Protein AF-A0A5N7CEJ6-F1 (afdb_monomer)

Foldseek 3Di:
DDPVVVCVVCVVQLAHDDDADDLFKDALPDPVVVVDDQQQFDDDPSHFDADPRITGGDPVDVVSVVVVCVVVVVPDDADEDAACPPLAVVCVVPHQAYEHGPDAQLVVVLVSLVCCVVRDQLRRYEQEAEADQPDDLVRNLSSLVSSSHHYDYDDCLVPHDPVSNVSVVVSVVVVLVVCVVPDPPSSRDPPD

Radius of gyration: 19.7 Å; Cα contacts (8 Å, |Δi|>4): 236; chains: 1; bounding box: 44×38×53 Å

Sequence (192 aa):
MGFKRLLSHLIETGLSPGLWIEPEVNGVRSIVANQLPNEAFFRRNGQRIIEKGRYQLDYLHPAVQEHMHVVIHRLKQKNCSSSAQRMDHAMLAVHTLQSTSDQQDPDSYGAIAAALPTTMTPEQGAIWAYPQPEWHDETNAMTVVNSLGRIHLSGRLDILKPHQFGLIKQGMDIYRILAPRTSSLARCLDWG

pLDDT: mean 84.63, std 16.65, range [28.33, 96.94]

Organism: Petromyces alliaceus (NCBI:txid209559)

Structure (mmCIF, N/CA/C/O backbone):
data_AF-A0A5N7CEJ6-F1
#
_entry.id   AF-A0A5N7CEJ6-F1
#
loop_
_atom_site.group_PDB
_atom_site.id
_atom_site.type_symbol
_atom_site.label_atom_id
_atom_site.label_alt_id
_atom_site.label_comp_id
_atom_site.label_asym_id
_atom_site.label_entity_id
_atom_site.label_seq_id
_atom_site.pdbx_PDB_ins_code
_atom_site.Cartn_x
_atom_site.Cartn_y
_atom_site.Cartn_z
_atom_site.occupancy
_atom_site.B_iso_or_equiv
_atom_site.auth_seq_id
_atom_site.auth_comp_id
_atom_site.auth_asym_id
_atom_site.auth_atom_id
_atom_site.pdbx_PDB_model_num
ATOM 1 N N . MET A 1 1 ? -12.681 19.903 -11.665 1.00 55.19 1 MET A N 1
ATOM 2 C CA . MET A 1 1 ? -12.018 19.472 -10.409 1.00 55.19 1 MET A CA 1
ATOM 3 C C . MET A 1 1 ? -10.639 18.939 -10.761 1.00 55.19 1 MET A C 1
ATOM 5 O O . MET A 1 1 ? -10.512 18.349 -11.821 1.00 55.19 1 MET A O 1
ATOM 9 N N . GLY A 1 2 ? -9.614 19.178 -9.942 1.00 85.00 2 GLY A N 1
ATOM 10 C CA . GLY A 1 2 ? -8.246 18.738 -10.234 1.00 85.00 2 GLY A CA 1
ATOM 11 C C . GLY A 1 2 ? -7.529 18.257 -8.978 1.00 85.00 2 GLY A C 1
ATOM 12 O O . GLY A 1 2 ? -7.938 18.596 -7.867 1.00 85.00 2 GLY A O 1
ATOM 13 N N . PHE A 1 3 ? -6.453 17.494 -9.167 1.00 86.25 3 PHE A N 1
ATOM 14 C CA . PHE A 1 3 ? -5.719 16.807 -8.100 1.00 86.25 3 PHE A CA 1
ATOM 15 C C . PHE A 1 3 ? -5.291 17.745 -6.959 1.00 86.25 3 PHE A C 1
ATOM 17 O O . PHE A 1 3 ? -5.537 17.453 -5.796 1.00 86.25 3 PHE A O 1
ATOM 24 N N . LYS A 1 4 ? -4.781 18.943 -7.283 1.00 86.19 4 LYS A N 1
ATOM 25 C CA . LYS A 1 4 ? -4.375 19.952 -6.287 1.00 86.19 4 LYS A CA 1
ATOM 26 C C . LYS A 1 4 ? -5.505 20.343 -5.326 1.00 86.19 4 LYS A C 1
ATOM 28 O O . LYS A 1 4 ? -5.269 20.437 -4.131 1.00 86.19 4 LYS A O 1
ATOM 33 N N . ARG A 1 5 ? -6.729 20.544 -5.833 1.00 91.94 5 ARG A N 1
ATOM 34 C CA . ARG A 1 5 ? -7.879 20.943 -5.002 1.00 91.94 5 ARG A CA 1
ATOM 35 C C . ARG A 1 5 ? -8.300 19.825 -4.048 1.00 91.94 5 ARG A C 1
ATOM 37 O O . ARG A 1 5 ? -8.643 20.116 -2.911 1.00 91.94 5 ARG A O 1
ATOM 44 N N . LEU A 1 6 ? -8.256 18.571 -4.504 1.00 90.62 6 LEU A N 1
ATOM 45 C CA . LEU A 1 6 ? -8.540 17.409 -3.658 1.00 90.62 6 LEU A CA 1
ATOM 46 C C . LEU A 1 6 ? -7.519 17.298 -2.519 1.00 90.62 6 LEU A C 1
ATOM 48 O O . LEU A 1 6 ? -7.907 17.154 -1.367 1.00 90.62 6 LEU A O 1
ATOM 52 N N . LEU A 1 7 ? -6.226 17.423 -2.833 1.00 89.62 7 LEU A N 1
ATOM 53 C CA . LEU A 1 7 ? -5.167 17.372 -1.823 1.00 89.62 7 LEU A CA 1
ATOM 54 C C . LEU A 1 7 ? -5.293 18.506 -0.798 1.00 89.62 7 LEU A C 1
ATOM 56 O O . LEU A 1 7 ? -5.165 18.250 0.394 1.00 89.62 7 LEU A O 1
ATOM 60 N N . SER A 1 8 ? -5.578 19.734 -1.246 1.00 90.38 8 SER A N 1
ATOM 61 C CA . SER A 1 8 ? -5.821 20.868 -0.345 1.00 90.38 8 SER A CA 1
ATOM 62 C C . SER A 1 8 ? -6.987 20.601 0.600 1.00 90.38 8 SER A C 1
ATOM 64 O O . SER A 1 8 ? -6.835 20.787 1.800 1.00 90.38 8 SER A O 1
ATOM 66 N N . HIS A 1 9 ? -8.103 20.083 0.082 1.00 93.12 9 HIS A N 1
ATOM 67 C CA . HIS A 1 9 ? -9.266 19.765 0.904 1.00 93.12 9 HIS A CA 1
ATOM 68 C C . HIS A 1 9 ? -8.953 18.721 1.987 1.00 93.12 9 HIS A C 1
ATOM 70 O O . HIS A 1 9 ? -9.314 18.916 3.142 1.00 93.12 9 HIS A O 1
ATOM 76 N N . LEU A 1 10 ? -8.227 17.649 1.644 1.00 89.00 10 LEU A N 1
ATOM 77 C CA . LEU A 1 10 ? -7.817 16.631 2.620 1.00 89.00 10 LEU A CA 1
ATOM 78 C C . LEU A 1 10 ? -6.952 17.235 3.737 1.00 89.00 10 LEU A C 1
ATOM 80 O O . LEU A 1 10 ? -7.198 16.981 4.915 1.00 89.00 10 LEU A O 1
ATOM 84 N N . ILE A 1 11 ? -5.990 18.088 3.375 1.00 89.31 11 ILE A N 1
ATOM 85 C CA . ILE A 1 11 ? -5.119 18.765 4.345 1.00 89.31 11 ILE A CA 1
ATOM 86 C C . ILE A 1 11 ? -5.922 19.710 5.249 1.00 89.31 11 ILE A C 1
ATOM 88 O O . ILE A 1 11 ? -5.708 19.718 6.458 1.00 89.31 11 ILE A O 1
ATOM 92 N N . GLU A 1 12 ? -6.863 20.474 4.689 1.00 94.81 12 GLU A N 1
ATOM 93 C CA . GLU A 1 12 ? -7.748 21.379 5.441 1.00 94.81 12 GLU A CA 1
ATOM 94 C C . GLU A 1 12 ? -8.625 20.628 6.456 1.00 94.81 12 GLU A C 1
ATOM 96 O O . GLU A 1 12 ? -8.924 21.166 7.518 1.00 94.81 12 GLU A O 1
ATOM 101 N N . THR A 1 13 ? -8.981 19.371 6.170 1.00 93.25 13 THR A N 1
ATOM 102 C CA . THR A 1 13 ? -9.695 18.481 7.107 1.00 93.25 13 THR A CA 1
ATOM 103 C C . THR A 1 13 ? -8.790 17.790 8.136 1.00 93.25 13 THR A C 1
ATOM 105 O O . THR A 1 13 ? -9.264 16.962 8.906 1.00 93.25 13 THR A O 1
ATOM 108 N N . GLY A 1 14 ? -7.488 18.098 8.161 1.00 89.12 14 GLY A N 1
ATOM 109 C CA . GLY A 1 14 ? -6.524 17.501 9.092 1.00 89.12 14 GLY A CA 1
ATOM 110 C C . GLY A 1 14 ? -5.950 16.148 8.651 1.00 89.12 14 GLY A C 1
ATOM 111 O O . GLY A 1 14 ? -5.199 15.528 9.404 1.00 89.12 14 GLY A O 1
ATOM 112 N N . LEU A 1 15 ? -6.248 15.687 7.430 1.00 87.38 15 LEU A N 1
ATOM 113 C CA . LEU A 1 15 ? -5.728 14.431 6.890 1.00 87.38 15 LEU A CA 1
ATOM 114 C C . LEU A 1 15 ? -4.400 14.647 6.154 1.00 87.38 15 LEU A C 1
ATOM 116 O O . LEU A 1 15 ? -4.206 15.622 5.430 1.00 87.38 15 LEU A O 1
ATOM 120 N N . SER A 1 16 ? -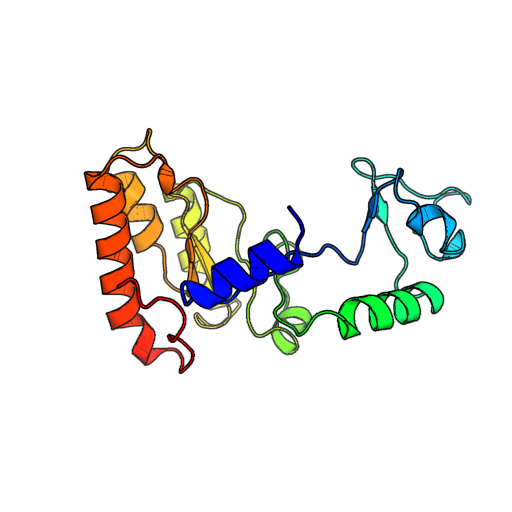3.488 13.681 6.281 1.00 86.06 16 SER A N 1
ATOM 121 C CA . SER A 1 16 ? -2.278 13.631 5.455 1.00 86.06 16 SER A CA 1
ATOM 122 C C . SER A 1 16 ? -2.554 12.820 4.186 1.00 86.06 16 SER A C 1
ATOM 124 O O . SER A 1 16 ? -2.758 11.609 4.291 1.00 86.06 16 SER A O 1
ATOM 126 N N . PRO A 1 17 ? -2.558 13.427 2.987 1.00 86.06 17 PRO A N 1
ATOM 127 C CA . PRO A 1 17 ? -2.800 12.681 1.762 1.00 86.06 17 PRO A CA 1
ATOM 128 C C . PRO A 1 17 ? -1.626 11.751 1.428 1.00 86.06 17 PRO A C 1
ATOM 130 O O . PRO A 1 17 ? -0.459 12.122 1.568 1.00 86.06 17 PRO A O 1
ATOM 133 N N . GLY A 1 18 ? -1.950 10.558 0.934 1.00 83.50 18 GLY A N 1
ATOM 134 C CA . GLY A 1 18 ? -1.006 9.609 0.348 1.00 83.50 18 GLY A CA 1
ATOM 135 C C . GLY A 1 18 ? -1.275 9.408 -1.143 1.00 83.50 18 GLY A C 1
ATOM 136 O O . GLY A 1 18 ? -2.364 9.709 -1.633 1.00 83.50 18 GLY A O 1
ATOM 137 N N . LEU A 1 19 ? -0.282 8.890 -1.865 1.00 83.62 19 LEU A N 1
ATOM 138 C CA . LEU A 1 19 ? -0.424 8.481 -3.260 1.00 83.62 19 LEU A CA 1
ATOM 139 C C . LEU A 1 19 ? 0.083 7.051 -3.417 1.00 83.62 19 LEU A C 1
ATOM 141 O O . LEU A 1 19 ? 1.155 6.714 -2.922 1.00 83.62 19 LEU A O 1
ATOM 145 N N . TRP A 1 20 ? -0.679 6.240 -4.140 1.00 84.56 20 TRP A N 1
ATOM 146 C CA . TRP A 1 20 ? -0.235 4.928 -4.579 1.00 84.56 20 TRP A CA 1
ATOM 147 C C . TRP A 1 20 ? 0.375 5.023 -5.978 1.00 84.56 20 TRP A C 1
ATOM 149 O O . TRP A 1 20 ? -0.185 5.676 -6.862 1.00 84.56 20 TRP A O 1
ATOM 159 N N . ILE A 1 21 ? 1.529 4.385 -6.162 1.00 86.06 21 ILE A N 1
ATOM 160 C CA . ILE A 1 21 ? 2.256 4.330 -7.430 1.00 86.06 21 ILE A CA 1
ATOM 161 C C . ILE A 1 21 ? 2.727 2.900 -7.695 1.00 86.06 21 ILE A C 1
ATOM 163 O O . ILE A 1 21 ? 3.122 2.191 -6.773 1.00 86.06 21 ILE A O 1
ATOM 167 N N . GLU A 1 22 ? 2.751 2.505 -8.964 1.00 89.38 22 GLU A N 1
ATOM 168 C CA . GLU A 1 22 ? 3.411 1.280 -9.424 1.00 89.38 22 GLU A CA 1
ATOM 169 C C . GLU A 1 22 ? 4.514 1.679 -10.410 1.00 89.38 22 GLU A C 1
ATOM 171 O O . GLU A 1 22 ? 4.280 1.732 -11.618 1.00 89.38 22 GLU A O 1
ATOM 176 N N . PRO A 1 23 ? 5.710 2.038 -9.922 1.00 89.62 23 PRO A N 1
ATOM 177 C CA . PRO A 1 23 ? 6.733 2.625 -10.778 1.00 89.62 23 PRO A CA 1
ATOM 178 C C . PRO A 1 23 ? 7.333 1.602 -11.756 1.00 89.62 23 PRO A C 1
ATOM 180 O O . PRO A 1 23 ? 7.949 1.985 -12.735 1.00 89.62 23 PRO A O 1
ATOM 183 N N . GLU A 1 24 ? 7.108 0.303 -11.562 1.00 92.25 24 GLU A N 1
ATOM 184 C CA . GLU A 1 24 ? 7.666 -0.749 -12.422 1.00 92.25 24 GLU A CA 1
ATOM 185 C C . GLU A 1 24 ? 6.882 -1.053 -13.685 1.00 92.25 24 GLU A C 1
ATOM 187 O O . GLU A 1 24 ? 7.390 -1.718 -14.586 1.00 92.25 24 GLU A O 1
ATOM 192 N N . VAL A 1 25 ? 5.662 -0.540 -13.781 1.00 94.25 25 VAL A N 1
ATOM 193 C CA . VAL A 1 25 ? 4.760 -0.870 -14.875 1.00 94.25 25 VAL A CA 1
ATOM 194 C C . VAL A 1 25 ? 4.369 0.362 -15.663 1.00 94.25 25 VAL A C 1
ATOM 196 O O . VAL A 1 25 ? 4.254 1.475 -15.155 1.00 94.25 25 VAL A O 1
ATOM 199 N N . ASN A 1 26 ? 4.094 0.143 -16.942 1.00 94.44 26 ASN A N 1
ATOM 200 C CA . ASN A 1 26 ? 3.581 1.163 -17.834 1.00 94.44 26 ASN A CA 1
ATOM 201 C C . ASN A 1 26 ? 2.376 0.616 -18.603 1.00 94.44 26 ASN A C 1
ATOM 203 O O . ASN A 1 26 ? 2.477 -0.396 -19.291 1.00 94.44 26 ASN A O 1
ATOM 207 N N . GLY A 1 27 ? 1.216 1.264 -18.495 1.00 95.00 27 GLY A N 1
ATOM 208 C CA . GLY A 1 27 ? 0.027 0.842 -19.236 1.00 95.00 27 GLY A CA 1
ATOM 209 C C . GLY A 1 27 ? 0.235 0.939 -20.750 1.00 95.00 27 GLY A C 1
ATOM 210 O O . GLY A 1 27 ? 0.721 1.952 -21.243 1.00 95.00 27 GLY A O 1
ATOM 211 N N . VAL A 1 28 ? -0.214 -0.061 -21.516 1.00 94.44 28 VAL A N 1
ATOM 212 C CA . VAL A 1 28 ? 0.032 -0.123 -22.977 1.00 94.44 28 VAL A CA 1
ATOM 213 C C . VAL A 1 28 ? -0.537 1.061 -23.775 1.00 94.44 28 VAL A C 1
ATOM 215 O O . VAL A 1 28 ? -0.118 1.300 -24.902 1.00 94.44 28 VAL A O 1
ATOM 218 N N . ARG A 1 29 ? -1.483 1.813 -23.193 1.00 94.56 29 ARG A N 1
ATOM 219 C CA . ARG A 1 29 ? -2.096 3.024 -23.775 1.00 94.56 29 ARG A CA 1
ATOM 220 C C . ARG A 1 29 ? -1.462 4.335 -23.294 1.00 94.56 29 ARG A C 1
ATOM 222 O O . ARG A 1 29 ? -1.921 5.407 -23.677 1.00 94.56 29 ARG A O 1
ATOM 229 N N . SER A 1 30 ? -0.473 4.276 -22.407 1.00 92.81 30 SER A N 1
ATOM 230 C CA . SER A 1 30 ? 0.184 5.467 -21.876 1.00 92.81 30 SER A CA 1
ATOM 231 C C . SER A 1 30 ? 1.063 6.110 -22.940 1.00 92.81 30 SER A C 1
ATOM 233 O O . SER A 1 30 ? 1.840 5.429 -23.606 1.00 92.81 30 SER A O 1
ATOM 235 N N . ILE A 1 31 ? 1.031 7.439 -23.033 1.00 90.12 31 ILE A N 1
ATOM 236 C CA . ILE A 1 31 ? 1.969 8.187 -23.882 1.00 90.12 31 ILE A CA 1
ATOM 237 C C . ILE A 1 31 ? 3.429 7.934 -23.481 1.00 90.12 31 ILE A C 1
ATOM 239 O O . ILE A 1 31 ? 4.313 7.968 -24.332 1.00 90.12 31 ILE A O 1
ATOM 243 N N . VAL A 1 32 ? 3.679 7.617 -22.204 1.00 85.94 32 VAL A N 1
ATOM 244 C CA . VAL A 1 32 ? 5.020 7.329 -21.678 1.00 85.94 32 VAL A CA 1
ATOM 245 C C . VAL A 1 32 ? 5.593 6.055 -22.304 1.00 85.94 32 VAL A C 1
ATOM 247 O O . VAL A 1 32 ? 6.805 5.947 -22.466 1.00 85.94 32 VAL A O 1
ATOM 250 N N . ALA A 1 33 ? 4.743 5.114 -22.739 1.00 89.44 33 ALA A N 1
ATOM 251 C CA . ALA A 1 33 ? 5.194 3.907 -23.434 1.00 89.44 33 ALA A CA 1
ATOM 252 C C . ALA A 1 33 ? 5.945 4.219 -24.745 1.00 89.44 33 ALA A C 1
ATOM 254 O O . ALA A 1 33 ? 6.756 3.404 -25.189 1.00 89.44 33 ALA A O 1
ATOM 255 N N . ASN A 1 34 ? 5.709 5.398 -25.332 1.00 90.31 34 ASN A N 1
ATOM 256 C CA . ASN A 1 34 ? 6.384 5.886 -26.538 1.00 90.31 34 ASN A CA 1
ATOM 257 C C . ASN A 1 34 ? 7.528 6.872 -26.234 1.00 90.31 34 ASN A C 1
ATOM 259 O O . ASN A 1 34 ? 8.217 7.296 -27.155 1.00 90.31 34 ASN A O 1
ATOM 263 N N . GLN A 1 35 ? 7.716 7.263 -24.969 1.00 92.19 35 GLN A N 1
ATOM 264 C CA . GLN A 1 35 ? 8.766 8.199 -24.540 1.00 92.19 35 GLN A CA 1
ATOM 265 C C . GLN A 1 35 ? 10.047 7.488 -24.101 1.00 92.19 35 GLN A C 1
ATOM 267 O O . GLN A 1 35 ? 11.114 8.093 -24.107 1.00 92.19 35 GLN A O 1
ATOM 272 N N . LEU A 1 36 ? 9.943 6.217 -23.710 1.00 92.62 36 LEU A N 1
ATOM 273 C CA . LEU A 1 36 ? 11.082 5.384 -23.346 1.00 92.62 36 LEU A CA 1
ATOM 274 C C . LEU A 1 36 ? 11.482 4.481 -24.521 1.00 92.62 36 LEU A C 1
ATOM 276 O O . LEU A 1 36 ? 10.605 4.000 -25.254 1.00 92.62 36 LEU A O 1
ATOM 280 N N . PRO A 1 37 ? 12.789 4.224 -24.703 1.00 94.25 37 PRO A N 1
ATOM 281 C CA . PRO A 1 37 ? 13.256 3.369 -25.780 1.00 94.25 37 PRO A CA 1
ATOM 282 C C . PRO A 1 37 ? 12.789 1.920 -25.575 1.00 94.25 37 PRO A C 1
ATOM 284 O O . PRO A 1 37 ? 12.376 1.522 -24.487 1.00 94.25 37 PRO A O 1
ATOM 287 N N . ASN A 1 38 ? 12.811 1.103 -26.628 1.00 94.50 38 ASN A N 1
ATOM 288 C CA . ASN A 1 38 ? 12.245 -0.250 -26.577 1.00 94.50 38 ASN A CA 1
ATOM 289 C C . ASN A 1 38 ? 12.964 -1.168 -25.571 1.00 94.50 38 ASN A C 1
ATOM 291 O O . ASN A 1 38 ? 12.339 -2.011 -24.938 1.00 94.50 38 ASN A O 1
ATOM 295 N N . GLU A 1 39 ? 14.265 -0.977 -25.403 1.00 95.50 39 GLU A N 1
ATOM 296 C CA . GLU A 1 39 ? 15.132 -1.661 -24.447 1.00 95.50 39 GLU A CA 1
ATOM 297 C C . GLU A 1 39 ? 14.900 -1.284 -22.984 1.00 95.50 39 GLU A C 1
ATOM 299 O O . GLU A 1 39 ? 15.350 -2.014 -22.111 1.00 95.50 39 GLU A O 1
ATOM 304 N N . ALA A 1 40 ? 14.144 -0.219 -22.707 1.00 96.00 40 ALA A N 1
ATOM 305 C CA . ALA A 1 40 ? 13.732 0.140 -21.351 1.00 96.00 40 ALA A CA 1
ATOM 306 C C . ALA A 1 40 ? 12.607 -0.760 -20.799 1.00 96.00 40 ALA A C 1
ATOM 308 O O . ALA A 1 40 ? 12.119 -0.531 -19.695 1.00 96.00 40 ALA A O 1
ATOM 309 N N . PHE A 1 41 ? 12.162 -1.758 -21.565 1.00 96.94 41 PHE A N 1
ATOM 310 C CA . PHE A 1 41 ? 11.096 -2.682 -21.195 1.00 96.94 41 PHE A CA 1
ATOM 311 C C . PHE A 1 41 ? 11.600 -4.122 -21.224 1.00 96.94 41 PHE A C 1
ATOM 313 O O . PHE A 1 41 ? 12.467 -4.475 -22.028 1.00 96.94 41 PHE A O 1
ATOM 320 N N . PHE A 1 42 ? 10.985 -4.990 -20.422 1.00 96.94 42 PHE A N 1
ATOM 321 C CA . PHE A 1 42 ? 11.185 -6.426 -20.564 1.00 96.94 42 PHE A CA 1
ATOM 322 C C . PHE A 1 42 ? 10.715 -6.900 -21.935 1.00 96.94 42 PHE A C 1
ATOM 324 O O . PHE A 1 42 ? 9.619 -6.574 -22.407 1.00 96.94 42 PHE A O 1
ATOM 331 N N . ARG A 1 43 ? 11.570 -7.697 -22.576 1.00 96.12 43 ARG A N 1
ATOM 332 C CA . ARG A 1 43 ? 11.369 -8.181 -23.938 1.00 96.12 43 ARG A CA 1
ATOM 333 C C . ARG A 1 43 ? 11.582 -9.682 -24.029 1.00 96.12 43 ARG A C 1
ATOM 335 O O . ARG A 1 43 ? 12.442 -10.245 -23.359 1.00 96.12 43 ARG A O 1
ATOM 342 N N . ARG A 1 44 ? 10.848 -10.311 -24.943 1.00 96.19 44 ARG A N 1
ATOM 343 C CA . ARG A 1 44 ? 11.066 -11.686 -25.397 1.00 96.19 44 ARG A CA 1
ATOM 344 C C . ARG A 1 44 ? 11.076 -11.683 -26.920 1.00 96.19 44 ARG A C 1
ATOM 346 O O . ARG A 1 44 ? 10.159 -11.153 -27.537 1.00 96.19 44 ARG A O 1
ATOM 353 N N . ASN A 1 45 ? 12.129 -12.233 -27.527 1.00 94.69 45 ASN A N 1
ATOM 354 C CA . ASN A 1 45 ? 12.323 -12.242 -28.986 1.00 94.69 45 ASN A CA 1
ATOM 355 C C . ASN A 1 45 ? 12.219 -10.837 -29.624 1.00 94.69 45 ASN A C 1
ATOM 357 O O . ASN A 1 45 ? 11.596 -10.657 -30.666 1.00 94.69 45 ASN A O 1
ATOM 361 N N . GLY A 1 46 ? 12.778 -9.820 -28.958 1.00 93.00 46 GLY A N 1
ATOM 362 C CA . GLY A 1 46 ? 12.761 -8.427 -29.425 1.00 93.00 46 GLY A CA 1
ATOM 363 C C . GLY A 1 46 ? 11.434 -7.679 -29.236 1.00 93.00 46 GLY A C 1
ATOM 364 O O . GLY A 1 46 ? 11.398 -6.463 -29.423 1.00 93.00 46 GLY A O 1
ATOM 365 N N . GLN A 1 47 ? 10.366 -8.358 -28.811 1.00 95.06 47 GLN A N 1
ATOM 366 C CA . GLN A 1 47 ? 9.057 -7.756 -28.553 1.00 95.06 47 GLN A CA 1
ATOM 367 C C . GLN A 1 47 ? 8.848 -7.504 -27.060 1.00 95.06 47 GLN A C 1
ATOM 369 O O . GLN A 1 47 ? 9.254 -8.318 -26.230 1.00 95.06 47 GLN A O 1
ATOM 374 N N . ARG A 1 48 ? 8.206 -6.383 -26.713 1.00 96.06 48 ARG A N 1
ATOM 375 C CA . ARG A 1 48 ? 7.860 -6.054 -25.321 1.00 96.06 48 ARG A CA 1
ATOM 376 C C . ARG A 1 48 ? 6.856 -7.063 -24.770 1.00 96.06 48 ARG A C 1
ATOM 378 O O . ARG A 1 48 ? 5.907 -7.433 -25.459 1.00 96.06 48 ARG A O 1
ATOM 385 N N . ILE A 1 49 ? 7.045 -7.474 -23.522 1.00 96.62 49 ILE A N 1
ATOM 386 C CA . ILE A 1 49 ? 6.121 -8.375 -22.827 1.00 96.62 49 ILE A CA 1
ATOM 387 C C . ILE A 1 49 ? 4.947 -7.561 -22.277 1.00 96.62 49 ILE A C 1
ATOM 389 O O . ILE A 1 49 ? 5.153 -6.518 -21.657 1.00 96.62 49 ILE A O 1
ATOM 393 N N . ILE A 1 50 ?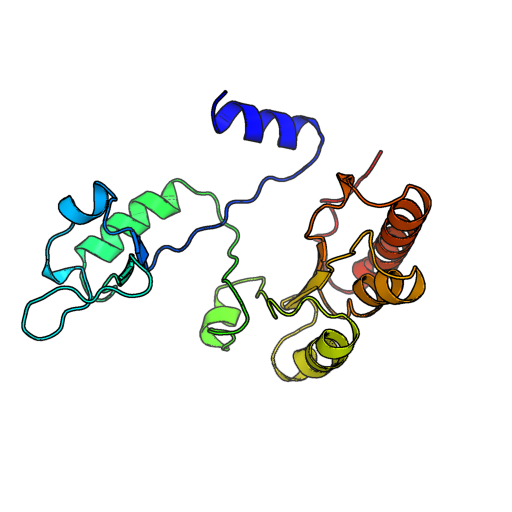 3.722 -8.046 -22.495 1.00 96.19 50 ILE A N 1
ATOM 394 C CA . ILE A 1 50 ? 2.496 -7.456 -21.946 1.00 96.19 50 ILE A CA 1
ATOM 395 C C . ILE A 1 50 ? 1.909 -8.415 -20.919 1.00 96.19 50 ILE A C 1
ATOM 397 O O . ILE A 1 50 ? 1.581 -9.555 -21.241 1.00 96.19 50 ILE A O 1
ATOM 401 N N . GLU A 1 51 ? 1.703 -7.921 -19.705 1.00 93.56 51 GLU A N 1
ATOM 402 C CA . GLU A 1 51 ? 1.025 -8.637 -18.634 1.00 93.56 51 GLU A CA 1
ATOM 403 C C . GLU A 1 51 ? -0.123 -7.777 -18.103 1.00 93.56 51 GLU A C 1
ATOM 405 O O . GLU A 1 51 ? 0.073 -6.627 -17.710 1.00 93.56 51 GLU A O 1
ATOM 410 N N . LYS A 1 52 ? -1.352 -8.312 -18.121 1.00 92.38 52 LYS A N 1
ATOM 411 C CA . LYS A 1 52 ? -2.561 -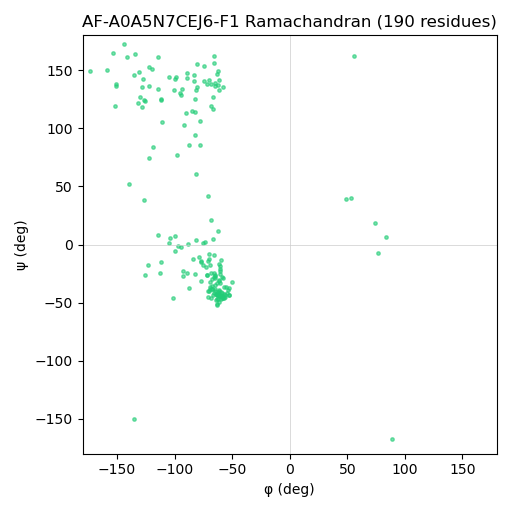7.600 -17.657 1.00 92.38 52 LYS A CA 1
ATOM 412 C C . LYS A 1 52 ? -2.684 -6.175 -18.239 1.00 92.38 52 LYS A C 1
ATOM 414 O O . LYS A 1 52 ? -3.058 -5.236 -17.543 1.00 92.38 52 LYS A O 1
ATOM 419 N N . GLY A 1 53 ? -2.336 -6.005 -19.518 1.00 94.94 53 GLY A N 1
ATOM 420 C CA . GLY A 1 53 ? -2.404 -4.713 -20.214 1.00 94.94 53 GLY A CA 1
ATOM 421 C C . GLY A 1 53 ? -1.318 -3.701 -19.821 1.00 94.94 53 GLY A C 1
ATOM 422 O O . GLY A 1 53 ? -1.482 -2.503 -20.074 1.00 94.94 53 GLY A O 1
ATOM 423 N N . ARG A 1 54 ? -0.217 -4.155 -19.214 1.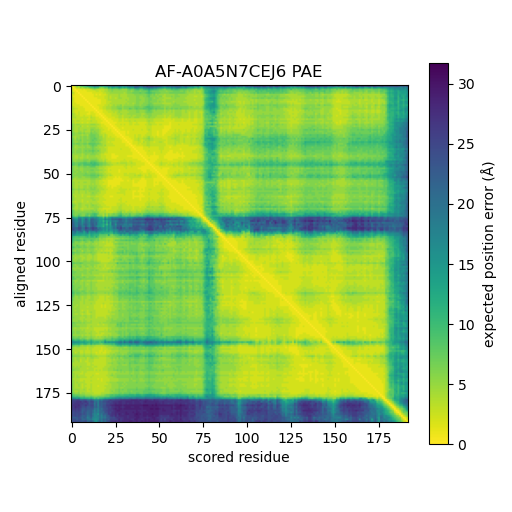00 96.69 54 ARG A N 1
ATOM 424 C CA . ARG A 1 54 ? 0.925 -3.330 -18.803 1.00 96.69 54 ARG A CA 1
ATOM 425 C C . ARG A 1 54 ? 2.236 -3.909 -19.343 1.00 96.69 54 ARG A C 1
ATOM 427 O O . ARG A 1 54 ? 2.402 -5.125 -19.396 1.00 96.69 54 ARG A O 1
ATOM 434 N N . TYR A 1 55 ? 3.150 -3.035 -19.748 1.00 96.69 55 TYR A N 1
ATOM 435 C CA . TYR A 1 55 ? 4.557 -3.358 -19.965 1.00 96.69 55 TYR A CA 1
ATOM 436 C C . TYR A 1 55 ? 5.307 -3.308 -18.631 1.00 96.69 55 TYR A C 1
ATOM 438 O O . TYR A 1 55 ? 5.001 -2.454 -17.798 1.00 96.69 55 TYR A O 1
ATOM 446 N N . GLN A 1 56 ? 6.304 -4.175 -18.465 1.00 96.06 56 GLN A N 1
ATOM 447 C CA . GLN A 1 56 ? 7.231 -4.159 -17.328 1.00 96.06 56 GLN A CA 1
ATOM 448 C C . GLN A 1 56 ? 8.495 -3.382 -17.715 1.00 96.06 56 GLN A C 1
ATOM 450 O O . GLN A 1 56 ? 9.052 -3.620 -18.792 1.00 96.06 56 GLN A O 1
ATOM 455 N N . LEU A 1 57 ? 8.922 -2.442 -16.875 1.00 95.94 57 LEU A N 1
ATOM 456 C CA . LEU A 1 57 ? 10.121 -1.635 -17.092 1.00 95.94 57 LEU A CA 1
ATOM 457 C C . LEU A 1 57 ? 11.378 -2.378 -16.638 1.00 95.94 57 LEU A C 1
ATOM 459 O O . LEU A 1 57 ? 11.392 -3.023 -15.592 1.00 95.94 57 LEU A O 1
ATOM 463 N N . ASP A 1 58 ? 12.450 -2.240 -17.412 1.00 95.88 58 ASP A N 1
ATOM 464 C CA . ASP A 1 58 ? 13.761 -2.776 -17.061 1.00 95.88 58 ASP A CA 1
ATOM 465 C C . ASP A 1 58 ? 14.581 -1.728 -16.295 1.00 95.88 58 ASP A C 1
ATOM 467 O O . ASP A 1 58 ? 15.137 -0.795 -16.878 1.00 95.88 58 ASP A O 1
ATOM 471 N N . TYR A 1 59 ? 14.669 -1.883 -14.971 1.00 94.56 59 TYR A N 1
ATOM 472 C CA . TYR A 1 59 ? 15.425 -0.976 -14.098 1.00 94.56 59 TYR A CA 1
ATOM 473 C C . TYR A 1 59 ? 16.943 -1.074 -14.254 1.00 94.56 59 TYR A C 1
ATOM 475 O O . TYR A 1 59 ? 17.657 -0.235 -13.701 1.00 94.56 59 TYR A O 1
ATOM 483 N N . LEU A 1 60 ? 17.457 -2.046 -15.014 1.00 95.06 60 LEU A N 1
ATOM 484 C CA . LEU A 1 60 ? 18.867 -2.060 -15.400 1.00 95.06 60 LEU A CA 1
ATOM 485 C C . LEU A 1 60 ? 19.169 -0.994 -16.461 1.00 95.06 60 LEU A C 1
ATOM 487 O O . LEU A 1 60 ? 20.322 -0.597 -16.621 1.00 95.06 60 LEU A O 1
ATOM 491 N N . HIS A 1 61 ? 18.150 -0.504 -17.172 1.00 96.25 61 HIS A N 1
ATOM 492 C CA . HIS A 1 61 ? 18.324 0.494 -18.213 1.00 96.25 61 HIS A CA 1
ATOM 493 C C . HIS A 1 61 ? 18.398 1.922 -17.624 1.00 96.25 61 HIS A C 1
ATOM 495 O O . HIS A 1 61 ? 17.441 2.366 -16.978 1.00 96.25 61 HIS A O 1
ATOM 501 N N . PRO A 1 62 ? 19.457 2.711 -17.905 1.00 96.12 62 PRO A N 1
ATOM 502 C CA . PRO A 1 62 ? 19.636 4.050 -17.326 1.00 96.12 62 PRO A CA 1
ATOM 503 C C . PRO A 1 62 ? 18.461 5.008 -17.565 1.00 96.12 62 PRO A C 1
ATOM 505 O O . PRO A 1 62 ? 18.079 5.751 -16.667 1.00 96.12 62 PRO A O 1
ATOM 508 N N . ALA A 1 63 ? 17.824 4.944 -18.741 1.00 94.69 63 ALA A N 1
ATOM 509 C CA . ALA A 1 63 ? 16.661 5.786 -19.046 1.00 94.69 63 ALA A CA 1
ATOM 510 C C . ALA A 1 63 ? 15.465 5.546 -18.101 1.00 94.69 63 ALA A C 1
ATOM 512 O O . ALA A 1 63 ? 14.715 6.480 -17.825 1.00 94.69 63 ALA A O 1
ATOM 513 N N . VAL A 1 64 ? 15.281 4.321 -17.584 1.00 94.94 64 VAL A N 1
ATOM 514 C CA . VAL A 1 64 ? 14.235 4.039 -16.584 1.00 94.94 64 VAL A CA 1
ATOM 515 C C . VAL A 1 64 ? 14.611 4.670 -15.251 1.00 94.94 64 VAL A C 1
ATOM 517 O O . VAL A 1 64 ? 13.780 5.334 -14.638 1.00 94.94 64 VAL A O 1
ATOM 520 N N . GLN A 1 65 ? 15.866 4.518 -14.825 1.00 94.06 65 GLN A N 1
ATOM 521 C CA . GLN A 1 65 ? 16.355 5.098 -13.573 1.00 94.06 65 GLN A CA 1
ATOM 522 C C . GLN A 1 65 ? 16.226 6.625 -13.578 1.00 94.06 65 GLN A C 1
ATOM 524 O O . GLN A 1 65 ? 15.680 7.195 -12.637 1.00 94.06 65 GLN A O 1
ATOM 529 N N . GLU A 1 66 ? 16.650 7.287 -14.657 1.00 92.75 66 GLU A N 1
ATOM 530 C CA . GLU A 1 66 ? 16.539 8.740 -14.809 1.00 92.75 66 GLU A CA 1
ATOM 531 C C . GLU A 1 66 ? 15.076 9.201 -14.813 1.00 92.75 66 GLU A C 1
ATOM 533 O O . GLU A 1 66 ? 14.703 10.115 -14.072 1.00 92.75 66 GLU A O 1
ATOM 538 N N . HIS A 1 67 ? 14.219 8.523 -15.583 1.00 90.62 67 HIS A N 1
ATOM 539 C CA . HIS A 1 67 ? 12.789 8.818 -15.603 1.00 90.62 67 HIS A CA 1
ATOM 540 C C . HIS A 1 67 ? 12.173 8.699 -14.202 1.00 90.62 67 HIS A C 1
ATOM 542 O O . HIS A 1 67 ? 11.458 9.599 -13.753 1.00 90.62 67 HIS A O 1
ATOM 548 N N . MET A 1 68 ? 12.486 7.621 -13.479 1.00 91.31 68 MET A N 1
ATOM 549 C CA . MET A 1 68 ? 11.963 7.380 -12.135 1.00 91.31 68 MET A CA 1
ATOM 550 C C . MET A 1 68 ? 12.518 8.358 -11.109 1.00 91.31 68 MET A C 1
ATOM 552 O O . MET A 1 68 ? 11.760 8.823 -10.261 1.00 91.31 68 MET A O 1
ATOM 556 N N . HIS A 1 69 ? 13.786 8.756 -11.216 1.00 89.50 69 HIS A N 1
ATOM 557 C CA . HIS A 1 69 ? 14.340 9.824 -10.389 1.00 89.50 69 HIS A CA 1
ATOM 558 C C . HIS A 1 69 ? 13.535 11.115 -10.535 1.00 89.50 69 HIS A C 1
ATOM 560 O O . HIS A 1 69 ? 13.176 11.722 -9.528 1.00 89.50 69 HIS A O 1
ATOM 566 N N . VAL A 1 70 ? 13.178 11.506 -11.761 1.00 87.31 70 VAL A N 1
ATOM 567 C CA . VAL A 1 70 ? 12.364 12.706 -12.000 1.00 87.31 70 VAL A CA 1
ATOM 568 C C . VAL A 1 70 ? 10.945 12.553 -11.444 1.00 87.31 70 VAL A C 1
ATOM 570 O O . VAL A 1 70 ? 10.433 13.488 -10.821 1.00 87.31 70 VAL A O 1
ATOM 573 N N . VAL A 1 71 ? 10.301 11.401 -11.651 1.00 86.94 71 VAL A N 1
ATOM 574 C CA . VAL A 1 71 ? 8.940 11.136 -11.151 1.00 86.94 71 VAL A CA 1
ATOM 575 C C . VAL A 1 71 ? 8.908 11.151 -9.623 1.00 86.94 71 VAL A C 1
ATOM 577 O O . VAL A 1 71 ? 8.110 11.884 -9.037 1.00 86.94 71 VAL A O 1
ATOM 580 N N . ILE A 1 72 ? 9.799 10.401 -8.973 1.00 83.62 72 ILE A N 1
ATOM 581 C CA . ILE A 1 72 ? 9.851 10.280 -7.513 1.00 83.62 72 ILE A CA 1
ATOM 582 C C . ILE A 1 72 ? 10.309 11.581 -6.861 1.00 83.62 72 ILE A C 1
ATOM 584 O O . ILE A 1 72 ? 9.736 11.970 -5.852 1.00 83.62 72 ILE A O 1
ATOM 588 N N . HIS A 1 73 ? 11.261 12.320 -7.438 1.00 78.81 73 HIS A N 1
ATOM 589 C CA . HIS A 1 73 ? 11.679 13.616 -6.887 1.00 78.81 73 HIS A CA 1
ATOM 590 C C . HIS A 1 73 ? 10.510 14.612 -6.773 1.00 78.81 73 HIS A C 1
ATOM 592 O O . HIS A 1 73 ? 10.488 15.473 -5.893 1.00 78.81 73 HIS A O 1
ATOM 598 N N . ARG A 1 74 ? 9.496 14.492 -7.637 1.00 73.31 74 ARG A N 1
ATOM 599 C CA . ARG A 1 74 ? 8.280 15.317 -7.565 1.00 73.31 74 ARG A CA 1
ATOM 600 C C . ARG A 1 74 ? 7.308 14.869 -6.460 1.00 73.31 74 ARG A C 1
ATOM 602 O O . ARG A 1 74 ? 6.421 15.643 -6.106 1.00 73.31 74 ARG A O 1
ATOM 609 N N . LEU A 1 75 ? 7.472 13.668 -5.902 1.00 69.62 75 LEU A N 1
ATOM 610 C CA . LEU A 1 75 ? 6.626 13.057 -4.874 1.00 69.62 75 LEU A CA 1
ATOM 611 C C . LEU A 1 75 ? 7.392 12.968 -3.538 1.00 69.62 75 LEU A C 1
ATOM 613 O O . LEU A 1 75 ? 8.261 12.121 -3.354 1.00 69.62 75 LEU A O 1
ATOM 617 N N . LYS A 1 76 ? 7.076 13.822 -2.556 1.00 54.53 76 LYS A N 1
ATOM 618 C CA . LYS A 1 76 ? 7.647 13.687 -1.199 1.00 54.53 76 LYS A CA 1
ATOM 619 C C . LYS A 1 76 ? 7.115 12.392 -0.543 1.00 54.53 76 LYS A C 1
ATOM 621 O O . LYS A 1 76 ? 5.912 12.161 -0.534 1.00 54.53 76 LYS A O 1
ATOM 626 N N . GLN A 1 77 ? 8.020 11.540 -0.058 1.00 49.72 77 GLN A N 1
ATOM 627 C CA . GLN A 1 77 ? 7.851 10.083 0.111 1.00 49.72 77 GLN A CA 1
ATOM 628 C C . GLN A 1 77 ? 6.951 9.596 1.273 1.00 49.72 77 GLN A C 1
ATOM 630 O O . GLN A 1 77 ? 7.096 10.069 2.398 1.00 49.72 77 GLN A O 1
ATOM 635 N N . LYS A 1 78 ? 6.165 8.530 1.010 1.00 46.00 78 LYS A N 1
ATOM 636 C CA . LYS A 1 78 ? 5.939 7.309 1.834 1.00 46.00 78 LYS A CA 1
ATOM 637 C C . LYS A 1 78 ? 5.610 6.138 0.876 1.00 46.00 78 LYS A C 1
ATOM 639 O O . LYS A 1 78 ? 4.864 6.353 -0.073 1.00 46.00 78 LYS A O 1
ATOM 644 N N . ASN A 1 79 ? 6.184 4.946 1.083 1.00 45.44 79 ASN A N 1
ATOM 645 C CA . ASN A 1 79 ? 6.012 3.770 0.206 1.00 45.44 79 ASN A CA 1
ATOM 646 C C . ASN A 1 79 ? 4.801 2.903 0.612 1.00 45.44 79 ASN A C 1
ATOM 648 O O . ASN A 1 79 ? 4.507 2.778 1.798 1.00 45.44 79 ASN A O 1
ATOM 652 N N . CYS A 1 80 ? 4.146 2.279 -0.372 1.00 47.91 80 CYS A N 1
ATOM 653 C CA . CYS A 1 80 ? 3.138 1.230 -0.211 1.00 47.91 80 CYS A CA 1
ATOM 654 C C . CYS A 1 80 ? 3.160 0.328 -1.460 1.00 47.91 80 CYS A C 1
ATOM 656 O O . CYS A 1 80 ? 2.904 0.811 -2.560 1.00 47.91 80 CYS A O 1
ATOM 658 N N . SER A 1 81 ? 3.445 -0.970 -1.307 1.00 36.94 81 SER A N 1
ATOM 659 C CA . SER A 1 81 ? 3.390 -1.965 -2.394 1.00 36.94 81 SER A CA 1
ATOM 660 C C . SER A 1 81 ? 2.147 -2.853 -2.241 1.00 36.94 81 SER A C 1
ATOM 662 O O . SER A 1 81 ? 1.730 -3.121 -1.116 1.00 36.94 81 SER A O 1
ATOM 664 N N . SER A 1 82 ? 1.519 -3.261 -3.348 1.00 40.94 82 SER A N 1
ATOM 665 C CA . SER A 1 82 ? 0.335 -4.135 -3.356 1.00 40.94 82 SER A CA 1
ATOM 666 C C . SER A 1 82 ? 0.702 -5.543 -2.883 1.00 40.94 82 SER A C 1
ATOM 668 O O . SER A 1 82 ? 1.493 -6.207 -3.556 1.00 40.94 82 SER A O 1
ATOM 670 N N . SER A 1 83 ? 0.103 -6.015 -1.784 1.00 52.81 83 SER A N 1
ATOM 671 C CA . SER A 1 83 ? 0.366 -7.312 -1.131 1.00 52.81 83 SER A CA 1
ATOM 672 C C . SER A 1 83 ? 1.828 -7.595 -0.705 1.00 52.81 83 SER A C 1
ATOM 674 O O . SER A 1 83 ? 2.782 -6.983 -1.180 1.00 52.81 83 SER A O 1
ATOM 676 N N . ALA A 1 84 ? 2.037 -8.568 0.190 1.00 59.00 84 ALA A N 1
ATOM 677 C CA . ALA A 1 84 ? 3.357 -9.030 0.661 1.00 59.00 84 ALA A CA 1
ATOM 678 C C . ALA A 1 84 ? 4.290 -9.634 -0.411 1.00 59.00 84 ALA A C 1
ATOM 680 O O . ALA A 1 84 ? 5.303 -10.236 -0.067 1.00 59.00 84 ALA A O 1
ATOM 681 N N . GLN A 1 85 ? 3.997 -9.510 -1.705 1.00 60.84 85 GLN A N 1
ATOM 682 C CA . GLN A 1 85 ? 4.747 -10.190 -2.770 1.00 60.84 85 GLN A CA 1
ATOM 683 C C . GLN A 1 85 ? 6.230 -9.788 -2.849 1.00 60.84 85 GLN A C 1
ATOM 685 O O . GLN A 1 85 ? 7.023 -10.515 -3.438 1.00 60.84 85 GLN A O 1
ATOM 690 N N . ARG A 1 86 ? 6.616 -8.665 -2.227 1.00 77.00 86 ARG A N 1
ATOM 691 C CA . ARG A 1 86 ? 8.019 -8.256 -2.019 1.00 77.00 86 ARG A CA 1
ATOM 692 C C . ARG A 1 86 ? 8.339 -7.950 -0.561 1.00 77.00 86 ARG A C 1
ATOM 694 O O . ARG A 1 86 ? 9.037 -6.995 -0.235 1.00 77.00 86 ARG A O 1
ATOM 701 N N . MET A 1 87 ? 7.760 -8.740 0.333 1.00 80.62 87 MET A N 1
ATOM 702 C CA . MET A 1 87 ? 8.072 -8.705 1.751 1.00 80.62 87 MET A CA 1
ATOM 703 C C . MET A 1 87 ? 9.393 -9.443 1.993 1.00 80.62 87 MET A C 1
ATOM 705 O O . MET A 1 87 ? 9.413 -10.633 2.290 1.00 80.62 87 MET A O 1
ATOM 709 N N . ASP A 1 88 ? 10.503 -8.726 1.842 1.00 83.94 88 ASP A N 1
ATOM 710 C CA . ASP A 1 88 ? 11.848 -9.217 2.137 1.00 83.94 88 ASP A CA 1
ATOM 711 C C . ASP A 1 88 ? 12.663 -8.180 2.927 1.00 83.94 88 ASP A C 1
ATOM 713 O O . ASP A 1 88 ? 12.313 -6.998 3.014 1.00 83.94 88 ASP A O 1
ATOM 717 N N . HIS A 1 89 ? 13.770 -8.621 3.528 1.00 84.06 89 HIS A N 1
ATOM 718 C CA . HIS A 1 89 ? 14.592 -7.754 4.373 1.00 84.06 89 HIS A CA 1
ATOM 719 C C . HIS A 1 89 ? 15.275 -6.611 3.613 1.00 84.06 89 HIS A C 1
ATOM 721 O O . HIS A 1 89 ? 15.564 -5.586 4.229 1.00 84.06 89 HIS A O 1
ATOM 727 N N . ALA A 1 90 ? 15.509 -6.734 2.302 1.00 87.50 90 ALA A N 1
ATOM 728 C CA . ALA A 1 90 ? 16.075 -5.638 1.522 1.00 87.50 90 ALA A CA 1
ATOM 729 C C . ALA A 1 90 ? 15.045 -4.511 1.355 1.00 87.50 90 ALA A C 1
ATOM 731 O O . ALA A 1 90 ? 15.385 -3.339 1.519 1.00 87.50 90 ALA A O 1
ATOM 732 N N . MET A 1 91 ? 13.774 -4.853 1.120 1.00 85.94 91 MET A N 1
ATOM 733 C CA . MET A 1 91 ? 12.684 -3.874 1.099 1.00 85.94 91 MET A CA 1
ATOM 734 C C . MET A 1 91 ? 12.445 -3.248 2.477 1.00 85.94 91 MET A C 1
ATOM 736 O O . MET A 1 91 ? 12.278 -2.029 2.561 1.00 85.94 91 MET A O 1
ATOM 740 N N . LEU A 1 92 ? 12.488 -4.039 3.554 1.00 85.94 92 LEU A N 1
ATOM 741 C CA . LEU A 1 92 ? 12.311 -3.548 4.930 1.00 85.94 92 LEU A CA 1
ATOM 742 C C . LEU A 1 92 ? 13.469 -2.663 5.422 1.00 85.94 92 LEU A C 1
ATOM 744 O O . LEU A 1 92 ? 13.265 -1.840 6.312 1.00 85.94 92 LEU A O 1
ATOM 748 N N . ALA A 1 93 ? 14.671 -2.805 4.857 1.00 86.88 93 ALA A N 1
ATOM 749 C CA . ALA A 1 93 ? 15.824 -1.978 5.216 1.00 86.88 93 ALA A CA 1
ATOM 750 C C . ALA A 1 93 ? 15.710 -0.530 4.712 1.00 86.88 93 ALA A C 1
ATOM 752 O O . ALA A 1 93 ? 16.303 0.375 5.298 1.00 86.88 93 ALA A O 1
ATOM 753 N N . VAL A 1 94 ? 14.958 -0.299 3.631 1.00 84.88 94 VAL A N 1
ATOM 754 C CA . VAL A 1 94 ? 14.825 1.027 3.002 1.00 84.88 94 VAL A CA 1
ATOM 755 C C . VAL A 1 94 ? 13.427 1.630 3.151 1.00 84.88 94 VAL A C 1
ATOM 757 O O . VAL A 1 94 ? 13.256 2.836 2.969 1.00 84.88 94 VAL A O 1
ATOM 760 N N . HIS A 1 95 ? 12.427 0.828 3.530 1.00 82.12 95 HIS A N 1
ATOM 761 C CA . HIS A 1 95 ? 11.058 1.281 3.756 1.00 82.12 95 HIS A CA 1
ATOM 762 C C . HIS A 1 95 ? 10.648 1.144 5.222 1.00 82.12 95 HIS A C 1
ATOM 764 O O . HIS A 1 95 ? 10.821 0.110 5.857 1.00 82.12 95 HIS A O 1
ATOM 770 N N . THR A 1 96 ? 10.031 2.198 5.753 1.00 84.25 96 THR A N 1
ATOM 771 C CA . THR A 1 96 ? 9.578 2.249 7.152 1.00 84.25 96 THR A CA 1
ATOM 772 C C . THR A 1 96 ? 8.276 1.492 7.407 1.00 84.25 96 THR A C 1
ATOM 774 O O . THR A 1 96 ? 7.878 1.343 8.560 1.00 84.25 96 THR A O 1
ATOM 777 N N . LEU A 1 97 ? 7.589 1.068 6.346 1.00 85.88 97 LEU A N 1
ATOM 778 C CA . LEU A 1 97 ? 6.291 0.415 6.398 1.00 85.88 97 LEU A CA 1
ATOM 779 C C . LEU A 1 97 ? 6.141 -0.536 5.208 1.00 85.88 97 LEU A C 1
ATOM 781 O O . LEU A 1 97 ? 6.483 -0.178 4.081 1.00 85.88 97 LEU A O 1
ATOM 785 N N . GLN A 1 98 ? 5.580 -1.710 5.467 1.00 87.94 98 GLN A N 1
ATOM 786 C CA . GLN A 1 98 ? 5.328 -2.770 4.506 1.00 87.94 98 GLN A CA 1
ATOM 787 C C . GLN A 1 98 ? 3.858 -3.185 4.576 1.00 87.94 98 GLN A C 1
ATOM 789 O O . GLN A 1 98 ? 3.365 -3.582 5.629 1.00 87.94 98 GLN A O 1
ATOM 794 N N . SER A 1 99 ? 3.163 -3.123 3.439 1.00 88.31 99 SER A N 1
ATOM 795 C CA . SER A 1 99 ? 1.825 -3.708 3.300 1.00 88.31 99 SER A CA 1
ATOM 796 C C . SER A 1 99 ? 1.896 -5.228 3.433 1.00 88.31 99 SER A C 1
ATOM 798 O O . SER A 1 99 ? 2.803 -5.854 2.875 1.00 88.31 99 SER A O 1
ATOM 800 N N . THR A 1 100 ? 0.960 -5.820 4.174 1.00 89.19 100 THR A N 1
ATOM 801 C CA . THR A 1 100 ? 1.063 -7.229 4.577 1.00 89.19 100 THR A CA 1
ATOM 802 C C . THR A 1 100 ? 0.198 -8.165 3.745 1.00 89.19 100 THR A C 1
ATOM 804 O O . THR A 1 100 ? 0.683 -9.192 3.291 1.00 89.19 100 THR A O 1
ATOM 807 N N . SER A 1 101 ? -1.063 -7.848 3.476 1.00 88.25 101 SER A N 1
ATOM 808 C CA . SER A 1 101 ? -1.897 -8.697 2.625 1.00 88.25 101 SER A CA 1
ATOM 809 C C . SER A 1 101 ? -3.065 -7.923 2.038 1.00 88.25 101 SER A C 1
ATOM 811 O O . SER A 1 101 ? -3.580 -7.001 2.666 1.00 88.25 101 SER A O 1
ATOM 813 N N . ASP A 1 102 ? -3.493 -8.349 0.851 1.00 86.56 102 ASP A N 1
ATOM 814 C CA . ASP A 1 102 ? -4.737 -7.895 0.223 1.00 86.56 102 ASP A CA 1
ATOM 815 C C . ASP A 1 102 ? -5.939 -8.769 0.647 1.00 86.56 102 ASP A C 1
ATOM 817 O O . ASP A 1 102 ? -7.057 -8.541 0.188 1.00 86.56 102 ASP A O 1
ATOM 821 N N . GLN A 1 103 ? -5.726 -9.785 1.499 1.00 91.31 103 GLN A N 1
ATOM 822 C CA . GLN A 1 103 ? -6.808 -10.568 2.102 1.00 91.31 103 GLN A CA 1
ATOM 823 C C . GLN A 1 103 ? -7.748 -9.630 2.873 1.00 91.31 103 GLN A C 1
ATOM 825 O O . GLN A 1 103 ? -7.288 -8.757 3.602 1.00 91.31 103 GLN A O 1
ATOM 830 N N . GLN A 1 104 ? -9.055 -9.808 2.710 1.00 91.56 104 GLN A N 1
ATOM 831 C CA . GLN A 1 104 ? -10.070 -8.957 3.342 1.00 91.56 104 GLN A CA 1
ATOM 832 C C . GLN A 1 104 ? -10.889 -9.710 4.387 1.00 91.56 104 GLN A C 1
ATOM 834 O O . GLN A 1 104 ? -11.426 -9.082 5.293 1.00 91.56 104 GLN A O 1
ATOM 839 N N . ASP A 1 105 ? -10.974 -11.037 4.274 1.00 91.50 105 ASP A N 1
ATOM 840 C CA . ASP A 1 105 ? -11.663 -11.882 5.244 1.00 91.50 105 ASP A CA 1
ATOM 841 C C . ASP A 1 105 ? -10.912 -11.864 6.590 1.00 91.50 105 ASP A C 1
ATOM 843 O O . ASP A 1 105 ? -9.759 -12.315 6.639 1.00 91.50 105 ASP A O 1
ATOM 847 N N . PRO A 1 106 ? -11.526 -11.352 7.675 1.00 90.62 106 PRO A N 1
ATOM 848 C CA . PRO A 1 106 ? -10.871 -11.228 8.971 1.00 90.62 106 PRO A CA 1
ATOM 849 C C . PRO A 1 106 ? -10.507 -12.577 9.598 1.00 90.62 106 PRO A C 1
ATOM 851 O O . PRO A 1 106 ? -9.499 -12.643 10.305 1.00 90.62 106 PRO A O 1
ATOM 854 N N . ASP A 1 107 ? -11.248 -13.649 9.319 1.00 90.25 107 ASP A N 1
ATOM 855 C CA . ASP A 1 107 ? -10.935 -14.972 9.868 1.00 90.25 107 ASP A CA 1
ATOM 856 C C . ASP A 1 107 ? -9.627 -15.489 9.260 1.00 90.25 107 ASP A C 1
ATOM 858 O O . ASP A 1 107 ? -8.697 -15.897 9.963 1.00 90.25 107 ASP A O 1
ATOM 862 N N . SER A 1 108 ? -9.506 -15.362 7.938 1.00 91.56 108 SER A N 1
ATOM 863 C CA . SER A 1 108 ? -8.286 -15.692 7.202 1.00 91.56 108 SER A CA 1
ATOM 864 C C . SER A 1 108 ? -7.124 -14.741 7.531 1.00 91.56 108 SER A C 1
ATOM 866 O O . SER A 1 108 ? -5.963 -15.158 7.583 1.00 91.56 108 SER A O 1
ATOM 868 N N . TYR A 1 109 ? -7.408 -13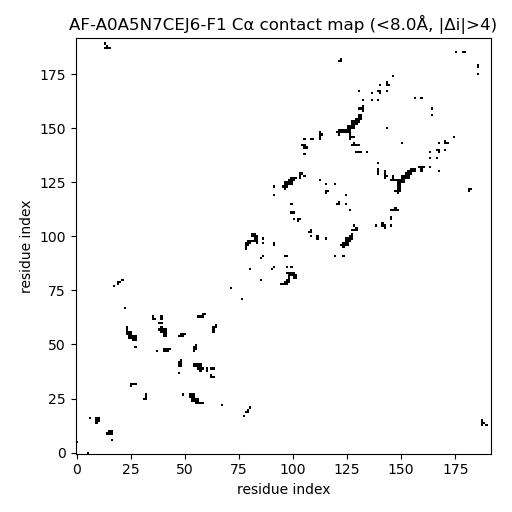.455 7.760 1.00 91.88 109 TYR A N 1
ATOM 869 C CA . TYR A 1 109 ? -6.383 -12.452 8.053 1.00 91.88 109 TYR A CA 1
ATOM 870 C C . TYR A 1 109 ? -5.740 -12.656 9.424 1.00 91.88 109 TYR A C 1
ATOM 872 O O . TYR A 1 109 ? -4.551 -12.377 9.577 1.00 91.88 109 TYR A O 1
ATOM 880 N N . GLY A 1 110 ? -6.482 -13.170 10.412 1.00 90.12 110 GLY A N 1
ATOM 881 C CA . GLY A 1 110 ? -5.969 -13.389 11.767 1.00 90.12 110 GLY A CA 1
ATOM 882 C C . GLY A 1 110 ? -4.690 -14.232 11.788 1.00 90.12 110 GLY A C 1
ATOM 883 O O . GLY A 1 110 ? -3.719 -13.877 12.456 1.00 90.12 110 GLY A O 1
ATOM 884 N N . ALA A 1 111 ? -4.635 -15.289 10.970 1.00 91.44 111 ALA A N 1
ATOM 885 C CA . ALA A 1 111 ? -3.442 -16.124 10.827 1.00 91.44 111 ALA A CA 1
ATOM 886 C C . ALA A 1 111 ? -2.254 -15.361 10.214 1.00 91.44 111 ALA A C 1
ATOM 888 O O . ALA A 1 111 ? -1.118 -15.519 10.663 1.00 91.44 111 ALA A O 1
ATOM 889 N N . ILE A 1 112 ? -2.511 -14.503 9.221 1.00 90.81 112 ILE A N 1
ATOM 890 C CA . ILE A 1 112 ? -1.486 -13.646 8.611 1.00 90.81 112 ILE A CA 1
ATOM 891 C C . ILE A 1 112 ? -0.948 -12.678 9.666 1.00 90.81 112 ILE A C 1
ATOM 893 O O . ILE A 1 112 ? 0.258 -12.630 9.892 1.00 90.81 112 ILE A O 1
ATOM 897 N N . ALA A 1 113 ? -1.837 -11.957 10.355 1.00 90.06 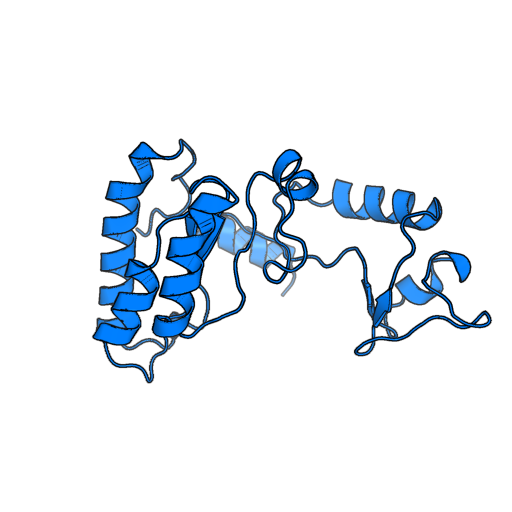113 ALA A N 1
ATOM 898 C CA . ALA A 1 113 ? -1.475 -10.983 11.379 1.00 90.06 113 ALA A CA 1
ATOM 899 C C . ALA A 1 113 ? -0.637 -11.601 12.508 1.00 90.06 113 ALA A C 1
ATOM 901 O O . ALA A 1 113 ? 0.369 -11.019 12.914 1.00 90.06 113 ALA A O 1
ATOM 902 N N . ALA A 1 114 ? -1.009 -12.797 12.969 1.00 90.69 114 ALA A N 1
ATOM 903 C CA . ALA A 1 114 ? -0.284 -13.525 14.006 1.00 90.69 114 ALA A CA 1
ATOM 904 C C . ALA A 1 114 ? 1.110 -14.000 13.558 1.00 90.69 114 ALA A C 1
ATOM 906 O O . ALA A 1 114 ? 2.015 -14.100 14.385 1.00 90.69 114 ALA A O 1
ATOM 907 N N . ALA A 1 115 ? 1.301 -14.283 12.266 1.00 91.69 115 ALA A N 1
ATOM 908 C CA . ALA A 1 115 ? 2.577 -14.744 11.726 1.00 91.69 115 ALA A CA 1
ATOM 909 C C . ALA A 1 115 ? 3.568 -13.602 11.431 1.00 91.69 115 ALA A C 1
ATOM 911 O O . ALA A 1 115 ? 4.779 -13.828 11.452 1.00 91.69 115 ALA A O 1
ATOM 912 N N . LEU A 1 116 ? 3.098 -12.374 11.181 1.00 89.44 116 LEU A N 1
ATOM 913 C CA . LEU A 1 116 ? 3.955 -11.239 10.799 1.00 89.44 116 LEU A CA 1
ATOM 914 C C . LEU A 1 116 ? 5.135 -10.946 11.741 1.00 89.44 116 LEU A C 1
ATOM 916 O O . LEU A 1 116 ? 6.219 -10.677 11.214 1.00 89.44 116 LEU A O 1
ATOM 920 N N . PRO A 1 117 ? 5.010 -11.054 13.082 1.00 89.56 117 PRO A N 1
ATOM 921 C CA . PRO 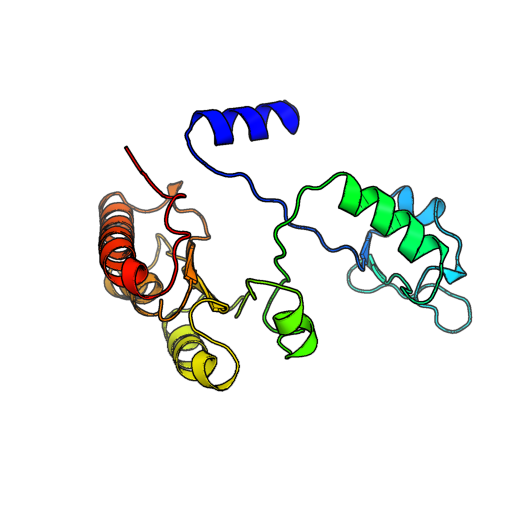A 1 117 ? 6.131 -10.818 13.995 1.00 89.56 117 PRO A CA 1
ATOM 922 C C . PRO A 1 117 ? 7.337 -11.746 13.785 1.00 89.56 117 PRO A C 1
ATOM 924 O O . PRO A 1 117 ? 8.412 -11.481 14.314 1.00 89.56 117 PRO A O 1
ATOM 927 N N . THR A 1 118 ? 7.189 -12.828 13.012 1.00 91.44 118 THR A N 1
ATOM 928 C CA . THR A 1 118 ? 8.305 -13.713 12.640 1.00 91.44 118 THR A CA 1
ATOM 929 C C . THR A 1 118 ? 9.205 -13.137 11.540 1.00 91.44 118 THR A C 1
ATOM 931 O O . THR A 1 118 ? 10.301 -13.649 11.331 1.00 91.44 118 THR A O 1
ATOM 934 N N . THR A 1 119 ? 8.769 -12.081 10.840 1.00 88.12 119 THR A N 1
ATOM 935 C CA . THR A 1 119 ? 9.460 -11.522 9.658 1.00 88.12 119 THR A CA 1
ATOM 936 C C . THR A 1 119 ? 9.767 -10.029 9.770 1.00 88.12 119 THR A C 1
ATOM 938 O O . THR A 1 119 ? 10.723 -9.551 9.160 1.00 88.12 119 THR A O 1
ATOM 941 N N . MET A 1 120 ? 8.990 -9.279 10.555 1.00 89.12 120 MET A N 1
ATOM 942 C CA . MET A 1 120 ? 9.175 -7.841 10.757 1.00 89.12 120 MET A CA 1
ATOM 943 C C . MET A 1 120 ? 8.621 -7.388 12.102 1.00 89.12 120 MET A C 1
ATOM 945 O O . MET A 1 120 ? 7.829 -8.090 12.731 1.00 89.12 120 MET A O 1
ATOM 949 N N . THR A 1 121 ? 8.996 -6.184 12.533 1.00 89.50 121 THR A N 1
ATOM 950 C CA . THR A 1 121 ? 8.431 -5.623 13.760 1.00 89.50 121 THR A CA 1
ATOM 951 C C . THR A 1 121 ? 6.988 -5.140 13.538 1.00 89.50 121 THR A C 1
ATOM 953 O O . THR A 1 121 ? 6.629 -4.750 12.418 1.00 89.50 121 THR A O 1
ATOM 956 N N . PRO A 1 122 ? 6.148 -5.107 14.590 1.00 87.25 122 PRO A N 1
ATOM 957 C CA . PRO A 1 122 ? 4.795 -4.544 14.525 1.00 87.25 122 PRO A CA 1
ATOM 958 C C . PRO A 1 122 ? 4.712 -3.139 13.905 1.00 87.25 122 PRO A C 1
ATOM 960 O O . PRO A 1 122 ? 3.737 -2.798 13.237 1.00 87.25 122 PRO A O 1
ATOM 963 N N . GLU A 1 123 ? 5.741 -2.312 14.093 1.00 85.25 123 GLU A N 1
ATOM 964 C CA . GLU A 1 123 ? 5.820 -0.950 13.561 1.00 85.25 123 GLU A CA 1
ATOM 965 C C . GLU A 1 123 ? 6.029 -0.902 12.046 1.00 85.25 123 GLU A C 1
ATOM 967 O O . GLU A 1 123 ? 5.659 0.092 11.416 1.00 85.25 123 GLU A O 1
ATOM 972 N N . GLN A 1 124 ? 6.634 -1.945 11.474 1.00 88.75 124 GLN A N 1
ATOM 973 C CA . GLN A 1 124 ? 6.879 -2.060 10.039 1.00 88.75 124 GLN A CA 1
ATOM 974 C C . GLN A 1 124 ? 5.710 -2.726 9.307 1.00 88.75 124 GLN A C 1
ATOM 976 O O . GLN A 1 124 ? 5.533 -2.471 8.119 1.00 88.75 124 GLN A O 1
ATOM 981 N N . GLY A 1 125 ? 4.888 -3.533 9.981 1.00 89.00 125 GLY A N 1
ATOM 982 C CA . GLY A 1 125 ? 3.758 -4.226 9.359 1.00 89.00 125 GLY A CA 1
ATOM 983 C C . GLY A 1 125 ? 2.494 -3.372 9.284 1.00 89.00 125 GLY A C 1
ATOM 984 O O . GLY A 1 125 ? 1.890 -3.065 10.309 1.00 89.00 125 GLY A O 1
ATOM 985 N N . ALA A 1 126 ? 2.047 -3.027 8.075 1.00 89.88 126 ALA A N 1
ATOM 986 C CA . ALA A 1 126 ? 0.730 -2.437 7.848 1.00 89.88 126 ALA A CA 1
ATOM 987 C C . ALA A 1 126 ? -0.347 -3.530 7.777 1.00 89.88 126 ALA A C 1
ATOM 989 O O . ALA A 1 126 ? -0.357 -4.342 6.850 1.00 89.88 126 ALA A O 1
ATOM 990 N N . ILE A 1 127 ? -1.254 -3.535 8.754 1.00 89.06 127 ILE A N 1
ATOM 991 C CA . ILE A 1 127 ? -2.423 -4.419 8.832 1.00 89.06 127 ILE A CA 1
ATOM 992 C C . ILE A 1 127 ? -3.621 -3.692 8.243 1.00 89.06 127 ILE A C 1
ATOM 994 O O . ILE A 1 127 ? -3.910 -2.574 8.662 1.00 89.06 127 ILE A O 1
ATOM 998 N N . TRP A 1 128 ? -4.329 -4.316 7.311 1.00 90.25 128 TRP A N 1
ATOM 999 C CA . TRP A 1 128 ? -5.501 -3.709 6.698 1.00 90.25 128 TRP A CA 1
ATOM 1000 C C . TRP A 1 128 ? -6.793 -4.242 7.311 1.00 90.25 128 TRP A C 1
ATOM 1002 O O . TRP A 1 128 ? -6.975 -5.449 7.438 1.00 90.25 128 TRP A O 1
ATOM 1012 N N . ALA A 1 129 ? -7.698 -3.331 7.649 1.00 91.94 129 ALA A N 1
ATOM 1013 C CA . ALA A 1 129 ? -9.042 -3.636 8.113 1.00 91.94 129 ALA A CA 1
ATOM 1014 C C . ALA A 1 129 ? -10.055 -3.188 7.051 1.00 91.94 129 ALA A C 1
ATOM 1016 O O . ALA A 1 129 ? -10.060 -2.022 6.645 1.00 91.94 129 ALA A O 1
ATOM 1017 N N . TYR A 1 130 ? -10.912 -4.120 6.622 1.00 93.00 130 TYR A N 1
ATOM 1018 C CA . TYR A 1 130 ? -11.919 -3.923 5.573 1.00 93.00 130 TYR A CA 1
ATOM 1019 C C . TYR A 1 130 ? -13.336 -4.216 6.099 1.00 93.00 130 TYR A C 1
ATOM 1021 O O . TYR A 1 130 ? -13.893 -5.266 5.780 1.00 93.00 130 TYR A O 1
ATOM 1029 N N . PRO A 1 131 ? -13.934 -3.336 6.922 1.00 94.56 131 PRO A N 1
ATOM 1030 C CA . PRO A 1 131 ? -15.308 -3.527 7.378 1.00 94.56 131 PRO A CA 1
ATOM 1031 C C . PRO A 1 131 ? -16.294 -3.528 6.203 1.00 94.56 131 PRO A C 1
ATOM 1033 O O . PRO A 1 131 ? -16.161 -2.714 5.286 1.00 94.56 131 PRO A O 1
ATOM 1036 N N . GLN A 1 132 ? -17.309 -4.391 6.262 1.00 95.62 132 GLN A N 1
ATOM 1037 C CA . GLN A 1 132 ? -18.339 -4.519 5.227 1.00 95.62 132 GLN A CA 1
ATOM 1038 C C . GLN A 1 132 ? -19.742 -4.291 5.815 1.00 95.62 132 GLN A C 1
ATOM 1040 O O . GLN A 1 132 ? -20.054 -4.821 6.888 1.00 95.62 132 GLN A O 1
ATOM 1045 N N . PRO A 1 133 ? -20.626 -3.528 5.146 1.00 95.62 133 PRO A N 1
ATOM 1046 C CA . PRO A 1 133 ? -21.969 -3.241 5.661 1.00 95.62 133 PRO A CA 1
ATOM 1047 C C . PRO A 1 133 ? -22.869 -4.486 5.759 1.00 95.62 133 PRO A C 1
ATOM 1049 O O . PRO A 1 133 ? -23.773 -4.538 6.603 1.00 95.62 133 PRO A O 1
ATOM 1052 N N . GLU A 1 134 ? -22.628 -5.488 4.913 1.00 95.50 134 GLU A N 1
ATOM 1053 C CA . GLU A 1 134 ? -23.336 -6.769 4.887 1.00 95.50 134 GLU A CA 1
ATOM 1054 C C . GLU A 1 134 ? -22.929 -7.728 6.011 1.00 95.50 134 GLU A C 1
ATOM 1056 O O . GLU A 1 134 ? -23.666 -8.671 6.297 1.00 95.50 134 GLU A O 1
ATOM 1061 N N . TRP A 1 135 ? -21.785 -7.502 6.659 1.00 95.88 135 TRP A N 1
ATOM 1062 C CA . TRP A 1 135 ? -21.286 -8.388 7.705 1.00 95.88 135 TRP A CA 1
ATOM 1063 C C . TRP A 1 135 ? -21.952 -8.146 9.056 1.00 95.88 135 TRP A C 1
ATOM 1065 O O . TRP A 1 135 ? -22.456 -7.059 9.359 1.00 95.88 135 TRP A O 1
ATOM 1075 N N . HIS A 1 136 ? -21.940 -9.196 9.877 1.00 96.00 136 HIS A N 1
ATOM 1076 C CA . HIS A 1 136 ? -22.341 -9.100 11.270 1.00 96.00 136 HIS A CA 1
ATOM 1077 C C . HIS A 1 136 ? -21.366 -8.208 12.051 1.00 96.00 136 HIS A C 1
ATOM 1079 O O . HIS A 1 136 ? -20.201 -8.052 11.674 1.00 96.00 136 HIS A O 1
ATOM 1085 N N . ASP A 1 137 ? -21.840 -7.633 13.153 1.00 96.25 137 ASP A N 1
ATOM 1086 C CA . ASP A 1 137 ? -21.042 -6.715 13.963 1.00 96.25 137 ASP A CA 1
ATOM 1087 C C . ASP A 1 137 ? -19.797 -7.400 14.533 1.00 96.25 137 ASP A C 1
ATOM 1089 O O . ASP A 1 137 ? -18.724 -6.809 14.493 1.00 96.25 137 ASP A O 1
ATOM 1093 N N . GLU A 1 138 ? -19.882 -8.661 14.968 1.00 94.69 138 GLU A N 1
ATOM 1094 C CA . GLU A 1 138 ? -18.703 -9.404 15.446 1.00 94.69 138 GLU A CA 1
ATOM 1095 C C . GLU A 1 138 ? -17.647 -9.595 14.349 1.00 94.69 138 GLU A C 1
ATOM 1097 O O . GLU A 1 138 ? -16.458 -9.391 14.591 1.00 94.69 138 GLU A O 1
ATOM 1102 N N . THR A 1 139 ? -18.065 -9.902 13.118 1.00 95.25 139 THR A N 1
ATOM 1103 C CA . THR A 1 139 ? -17.151 -10.022 11.972 1.00 95.25 139 THR A CA 1
ATOM 1104 C C . THR A 1 139 ? -16.474 -8.683 11.678 1.00 95.25 139 THR A C 1
ATOM 1106 O O . THR A 1 139 ? -15.260 -8.624 11.491 1.00 95.25 139 THR A O 1
ATOM 1109 N N . ASN A 1 140 ? -17.232 -7.582 11.708 1.00 95.00 140 ASN A N 1
ATOM 1110 C CA . ASN A 1 140 ? -16.671 -6.239 11.558 1.00 95.00 140 ASN A CA 1
ATOM 1111 C C . ASN A 1 140 ? -15.738 -5.865 12.720 1.00 95.00 140 ASN A C 1
ATOM 1113 O O . ASN A 1 140 ? -14.688 -5.269 12.477 1.00 95.00 140 ASN A O 1
ATOM 1117 N N . ALA A 1 141 ? -16.052 -6.251 13.958 1.00 93.44 141 ALA A N 1
ATOM 1118 C CA . ALA A 1 141 ? -15.167 -6.057 15.105 1.00 93.44 141 ALA A CA 1
ATOM 1119 C C . ALA A 1 141 ? -13.838 -6.804 14.913 1.00 93.44 141 ALA A C 1
ATOM 1121 O O . ALA A 1 141 ? -12.771 -6.255 15.188 1.00 93.44 141 ALA A O 1
ATOM 1122 N N . MET A 1 142 ? -13.879 -8.022 14.369 1.00 92.75 142 MET A N 1
ATOM 1123 C CA . MET A 1 142 ? -12.683 -8.832 14.131 1.00 92.75 142 MET A CA 1
ATOM 1124 C C . MET A 1 142 ? -11.687 -8.146 13.182 1.00 92.75 142 MET A C 1
ATOM 1126 O O . MET A 1 142 ? -10.475 -8.243 13.384 1.00 92.75 142 MET A O 1
ATOM 1130 N N . THR A 1 143 ? -12.177 -7.371 12.203 1.00 92.38 143 THR A N 1
ATOM 1131 C CA . THR A 1 143 ? -11.313 -6.627 11.264 1.00 92.38 143 THR A CA 1
ATOM 1132 C C . THR A 1 143 ? -10.348 -5.676 11.974 1.00 92.38 143 THR A C 1
ATOM 1134 O O . THR A 1 143 ? -9.202 -5.546 11.553 1.00 92.38 143 THR A O 1
ATOM 1137 N N . VAL A 1 144 ? -10.778 -5.046 13.073 1.00 90.06 144 VAL A N 1
ATOM 1138 C CA . VAL A 1 144 ? -9.945 -4.129 13.861 1.00 90.06 144 VAL A CA 1
ATOM 1139 C C . VAL A 1 144 ? -9.216 -4.837 15.004 1.00 90.06 144 VAL A C 1
ATOM 1141 O O . VAL A 1 144 ? -8.117 -4.416 15.360 1.00 90.06 144 VAL A O 1
ATOM 1144 N N . VAL A 1 145 ? -9.751 -5.942 15.536 1.00 87.75 145 VAL A N 1
ATOM 1145 C CA . VAL A 1 145 ? -9.094 -6.748 16.587 1.00 87.75 145 VAL A CA 1
ATOM 1146 C C . VAL A 1 145 ? -7.796 -7.396 16.098 1.00 87.75 145 VAL A C 1
ATOM 1148 O O . VAL A 1 145 ? -6.823 -7.443 16.848 1.00 87.75 145 VAL A O 1
ATOM 1151 N N . ASN A 1 146 ? -7.725 -7.805 14.830 1.00 83.38 146 ASN A N 1
ATOM 1152 C CA . ASN A 1 146 ? -6.532 -8.418 14.229 1.00 83.38 146 ASN A CA 1
ATOM 1153 C C . ASN A 1 146 ? -5.310 -7.471 14.098 1.00 83.38 146 ASN A C 1
ATOM 1155 O O . ASN A 1 146 ? -4.280 -7.843 13.530 1.00 83.38 146 ASN A O 1
ATOM 1159 N N . SER A 1 147 ? -5.386 -6.243 14.616 1.00 74.62 147 SER A N 1
ATOM 1160 C CA . SER A 1 147 ? -4.411 -5.162 14.415 1.00 74.62 147 SER A CA 1
ATOM 1161 C C . SER A 1 147 ? -3.177 -5.255 15.314 1.00 74.62 147 SER A C 1
ATOM 1163 O O . SER A 1 147 ? -2.871 -4.333 16.069 1.00 74.62 147 SER A O 1
ATOM 1165 N N . LEU A 1 148 ? -2.413 -6.342 15.190 1.00 78.31 148 LEU A N 1
ATOM 1166 C CA . LEU A 1 148 ? -1.124 -6.523 15.878 1.00 78.31 148 LEU A CA 1
ATOM 1167 C C . LEU A 1 148 ? 0.022 -5.664 15.297 1.00 78.31 148 LEU A C 1
ATOM 1169 O O . LEU A 1 148 ? 1.151 -5.756 15.767 1.00 78.31 148 LEU A O 1
ATOM 1173 N N . GLY A 1 149 ? -0.257 -4.823 14.295 1.00 85.19 149 GLY A N 1
ATOM 1174 C CA . GLY A 1 149 ? 0.692 -3.904 13.659 1.00 85.19 149 GLY A CA 1
ATOM 1175 C C . GLY A 1 149 ? 0.105 -2.505 13.446 1.00 85.19 149 GLY A C 1
ATOM 1176 O O . GLY A 1 149 ? -0.760 -2.041 14.193 1.00 85.19 149 GLY A O 1
ATOM 1177 N N . ARG A 1 150 ? 0.558 -1.794 12.411 1.00 88.38 150 ARG A N 1
ATOM 1178 C CA . ARG A 1 150 ? -0.004 -0.492 12.026 1.00 88.38 150 ARG A CA 1
ATOM 1179 C C . ARG A 1 150 ? -1.307 -0.654 11.263 1.00 88.38 150 ARG A C 1
ATOM 1181 O O . ARG A 1 150 ? -1.287 -1.019 10.089 1.00 88.38 150 ARG A O 1
ATOM 1188 N N . ILE A 1 151 ? -2.430 -0.357 11.911 1.00 90.31 151 ILE A N 1
ATOM 1189 C CA . ILE A 1 151 ? -3.738 -0.501 11.274 1.00 90.31 151 ILE A CA 1
ATOM 1190 C C . ILE A 1 151 ? -3.934 0.521 10.143 1.00 90.31 151 ILE A C 1
ATOM 1192 O O . ILE A 1 151 ? -3.579 1.694 10.271 1.00 90.31 151 ILE A O 1
ATOM 1196 N N . HIS A 1 152 ? -4.513 0.061 9.041 1.00 89.94 152 HIS A N 1
ATOM 1197 C CA . HIS A 1 152 ? -4.946 0.842 7.892 1.00 89.94 152 HIS A CA 1
ATOM 1198 C C . HIS A 1 152 ? -6.399 0.481 7.593 1.00 89.94 152 HIS A C 1
ATOM 1200 O O . HIS A 1 152 ? -6.713 -0.668 7.292 1.00 89.94 152 HIS A O 1
ATOM 1206 N N . LEU A 1 153 ? -7.293 1.463 7.684 1.00 91.88 153 LEU A N 1
ATOM 1207 C CA . LEU A 1 153 ? -8.690 1.275 7.304 1.00 91.88 153 LEU A CA 1
ATOM 1208 C C . LEU A 1 153 ? -8.834 1.396 5.789 1.00 91.88 153 LEU A C 1
ATOM 1210 O O . LEU A 1 153 ? -8.290 2.316 5.176 1.00 91.88 153 LEU A O 1
ATOM 1214 N N . SER A 1 154 ? -9.596 0.484 5.200 1.00 90.06 154 SER A N 1
ATOM 1215 C CA . SER A 1 154 ? -9.914 0.487 3.778 1.00 90.06 154 SER A CA 1
ATOM 1216 C C . SER A 1 154 ? -11.344 -0.003 3.546 1.00 90.06 154 SER A C 1
ATOM 1218 O O . SER A 1 154 ? -12.038 -0.423 4.470 1.00 90.06 154 SER A O 1
ATOM 1220 N N . GLY A 1 155 ? -11.810 0.102 2.304 1.00 87.19 155 GLY A N 1
ATOM 1221 C CA . GLY A 1 155 ? -13.202 -0.145 1.935 1.00 87.19 155 GLY A CA 1
ATOM 1222 C C . GLY A 1 155 ? -14.088 1.099 2.035 1.00 87.19 155 GLY A C 1
ATOM 1223 O O . GLY A 1 155 ? -13.618 2.237 2.116 1.00 87.19 155 GLY A O 1
ATOM 1224 N N . ARG A 1 156 ? -15.403 0.884 1.960 1.00 91.19 156 ARG A N 1
ATOM 1225 C CA . ARG A 1 156 ? -16.415 1.948 1.911 1.00 91.19 156 ARG A CA 1
ATOM 1226 C C . ARG A 1 156 ? -17.001 2.193 3.299 1.00 91.19 156 ARG A C 1
ATOM 1228 O O . ARG A 1 156 ? -18.109 1.774 3.610 1.00 91.19 156 ARG A O 1
ATOM 1235 N N . LEU A 1 157 ? -16.247 2.892 4.148 1.00 91.94 157 LEU A N 1
ATOM 1236 C CA . LEU A 1 157 ? -16.717 3.250 5.496 1.00 91.94 157 LEU A CA 1
ATOM 1237 C C . LEU A 1 157 ? -17.982 4.125 5.466 1.00 91.94 157 LEU A C 1
ATOM 1239 O O . LEU A 1 157 ? -18.769 4.109 6.406 1.00 91.94 157 LEU A O 1
ATOM 1243 N N . ASP A 1 158 ? -18.187 4.865 4.375 1.00 93.12 158 ASP A N 1
ATOM 1244 C CA . ASP A 1 158 ? -19.316 5.772 4.156 1.00 93.12 158 ASP A CA 1
ATOM 1245 C C . ASP A 1 158 ? -20.666 5.065 3.972 1.00 93.12 158 ASP A C 1
ATOM 1247 O O . ASP A 1 158 ? -21.706 5.704 4.115 1.00 93.12 158 ASP A O 1
ATOM 1251 N N . ILE A 1 159 ? -20.665 3.763 3.667 1.00 95.62 159 ILE A N 1
ATOM 1252 C CA . ILE A 1 159 ? -21.895 2.970 3.508 1.00 95.62 159 ILE A CA 1
ATOM 1253 C C . ILE A 1 159 ? -22.169 2.042 4.697 1.00 95.62 159 ILE A C 1
ATOM 1255 O O . ILE A 1 159 ? -23.155 1.304 4.677 1.00 95.62 159 ILE A O 1
ATOM 1259 N N . LEU A 1 160 ? -21.314 2.057 5.726 1.00 96.44 160 LEU A N 1
ATOM 1260 C CA . LEU A 1 160 ? -21.555 1.300 6.952 1.00 96.44 160 LEU A CA 1
ATOM 1261 C C . LEU A 1 160 ? -22.809 1.814 7.657 1.00 96.44 160 LEU A C 1
ATOM 1263 O O . LEU A 1 160 ? -23.111 3.010 7.662 1.00 96.44 160 LEU A O 1
ATOM 1267 N N . LYS A 1 161 ? -23.529 0.905 8.319 1.00 96.75 161 LYS A N 1
ATOM 1268 C CA . LYS A 1 161 ? -24.639 1.305 9.187 1.00 96.75 161 LYS A CA 1
ATOM 1269 C C . LYS A 1 161 ? -24.087 2.168 10.333 1.00 96.75 161 LYS A C 1
ATOM 1271 O O . LYS A 1 161 ? -22.973 1.910 10.791 1.00 96.75 161 LYS A O 1
ATOM 1276 N N . PRO A 1 162 ? -24.853 3.132 10.876 1.00 96.81 162 PRO A N 1
ATOM 1277 C CA . PRO A 1 162 ? -24.353 4.016 11.932 1.00 96.81 162 PRO A CA 1
ATOM 1278 C C . PRO A 1 162 ? -23.755 3.286 13.146 1.00 96.81 162 PRO A C 1
ATOM 1280 O O . PRO A 1 162 ? -22.730 3.713 13.674 1.00 96.81 162 PRO A O 1
ATOM 1283 N N . HIS A 1 163 ? -24.343 2.155 13.559 1.00 96.50 163 HIS A N 1
ATOM 1284 C CA . HIS A 1 163 ? -23.799 1.337 14.650 1.00 96.50 163 HIS A CA 1
ATOM 1285 C C . HIS A 1 163 ? -22.492 0.628 14.263 1.00 96.50 163 HIS A C 1
ATOM 1287 O O . HIS A 1 163 ? -21.563 0.621 15.062 1.00 96.50 163 HIS A O 1
ATOM 1293 N N . GLN A 1 164 ? -22.381 0.106 13.036 1.00 96.94 164 GLN A N 1
ATOM 1294 C CA . GLN A 1 164 ? -21.150 -0.505 12.519 1.00 96.94 164 GLN A CA 1
ATOM 1295 C C . GLN A 1 164 ? -20.021 0.526 12.432 1.00 96.94 164 GLN A C 1
ATOM 1297 O O . GLN A 1 164 ? -18.903 0.256 12.857 1.00 96.94 164 GLN A O 1
ATOM 1302 N N . PHE A 1 165 ? -20.304 1.736 11.944 1.00 96.81 165 PHE A N 1
ATOM 1303 C CA . PHE A 1 165 ? -19.317 2.817 11.943 1.00 96.81 165 PHE A CA 1
ATOM 1304 C C . PHE A 1 165 ? -18.866 3.165 13.371 1.00 96.81 165 PHE A C 1
ATOM 1306 O O . PHE A 1 165 ? -17.669 3.296 13.628 1.00 96.81 165 PHE A O 1
ATOM 1313 N N . GLY A 1 166 ? -19.813 3.258 14.314 1.00 96.56 166 GLY A N 1
ATOM 1314 C CA . GLY A 1 166 ? -19.522 3.476 15.734 1.00 96.56 166 GLY A CA 1
ATOM 1315 C C . GLY A 1 166 ? -18.639 2.383 16.346 1.00 96.56 166 GLY A C 1
ATOM 1316 O O . GLY A 1 166 ? -17.689 2.699 17.059 1.00 96.56 166 GLY A O 1
ATOM 1317 N N . LEU A 1 167 ? -18.896 1.118 16.008 1.00 95.94 167 LEU A N 1
ATOM 1318 C CA . LEU A 1 167 ? -18.094 -0.039 16.415 1.00 95.94 167 LEU A CA 1
ATOM 1319 C C . LEU A 1 167 ? -16.649 0.059 15.897 1.00 95.94 167 LEU A C 1
ATOM 1321 O O . LEU A 1 167 ? -15.700 -0.082 16.668 1.00 95.94 167 LEU A O 1
ATOM 1325 N N . ILE A 1 168 ? -16.465 0.348 14.605 1.00 95.50 168 ILE A N 1
ATOM 1326 C CA . ILE A 1 168 ? -15.127 0.514 14.017 1.00 95.50 168 ILE A CA 1
ATOM 1327 C C . ILE A 1 168 ? -14.398 1.692 14.664 1.00 95.50 168 ILE A C 1
ATOM 1329 O O . ILE A 1 168 ? -13.230 1.564 15.033 1.00 95.50 168 ILE A O 1
ATOM 1333 N N . LYS A 1 169 ? -15.091 2.817 14.881 1.00 94.81 169 LYS A N 1
ATOM 1334 C CA . LYS A 1 169 ? -14.527 3.966 15.594 1.00 94.81 169 LYS A CA 1
ATOM 1335 C C . LYS A 1 169 ? -14.069 3.577 17.003 1.00 94.81 169 LYS A C 1
ATOM 1337 O O . LYS A 1 169 ? -12.952 3.917 17.379 1.00 94.81 169 LYS A O 1
ATOM 1342 N N . GLN A 1 170 ? -14.879 2.833 17.756 1.00 94.56 170 GLN A N 1
ATOM 1343 C CA . GLN A 1 170 ? -14.508 2.358 19.090 1.00 94.56 170 GLN A CA 1
ATOM 1344 C C . GLN A 1 170 ? -13.236 1.497 19.051 1.00 94.56 170 GLN A C 1
ATOM 1346 O O . GLN A 1 170 ? -12.334 1.695 19.866 1.00 94.56 170 GLN A O 1
ATOM 1351 N N . GLY A 1 171 ? -13.126 0.582 18.084 1.00 92.62 171 GLY A N 1
ATOM 1352 C CA . GLY A 1 171 ? -11.912 -0.213 17.881 1.00 92.62 171 GLY A CA 1
ATOM 1353 C C . GLY A 1 171 ? -10.679 0.650 17.593 1.00 92.62 171 GLY A C 1
ATOM 1354 O O . GLY A 1 171 ? -9.612 0.418 18.161 1.00 92.62 171 GLY A O 1
ATOM 1355 N N . MET A 1 172 ? -10.829 1.697 16.780 1.00 91.94 172 MET A N 1
ATOM 1356 C CA . MET A 1 172 ? -9.759 2.658 16.488 1.00 91.94 172 MET A CA 1
ATOM 1357 C C . MET A 1 172 ? -9.366 3.513 17.697 1.00 91.94 172 MET A C 1
ATOM 1359 O O . MET A 1 172 ? -8.179 3.780 17.898 1.00 91.94 172 MET A O 1
ATOM 1363 N N . ASP A 1 173 ? -10.338 3.922 18.515 1.00 91.94 173 ASP A N 1
ATOM 1364 C CA . ASP A 1 173 ? -10.089 4.654 19.758 1.00 91.94 173 ASP A CA 1
ATOM 1365 C C . ASP A 1 173 ? -9.251 3.786 20.721 1.00 91.94 173 ASP A C 1
ATOM 1367 O O . ASP A 1 173 ? -8.264 4.259 21.289 1.00 91.94 173 ASP A O 1
ATOM 1371 N N . ILE A 1 174 ? -9.569 2.488 20.835 1.00 90.00 174 ILE A N 1
ATOM 1372 C CA . ILE A 1 174 ? -8.779 1.516 21.611 1.00 90.00 174 ILE A CA 1
ATOM 1373 C C . ILE A 1 174 ? -7.383 1.341 21.008 1.00 90.00 174 ILE A C 1
ATOM 1375 O O . ILE A 1 174 ? -6.387 1.428 21.728 1.00 90.00 174 ILE A O 1
ATOM 1379 N N . TYR A 1 175 ? -7.284 1.144 19.691 1.00 88.56 175 TYR A N 1
ATOM 1380 C CA . TYR A 1 175 ? -6.000 1.033 18.999 1.00 88.56 175 TYR A CA 1
ATOM 1381 C C . TYR A 1 175 ? -5.092 2.228 19.310 1.00 88.56 175 TYR A C 1
ATOM 1383 O O . TYR A 1 175 ? -3.917 2.054 19.626 1.00 88.56 175 TYR A O 1
ATOM 1391 N N . ARG A 1 176 ? -5.643 3.446 19.311 1.00 85.62 176 ARG A N 1
ATOM 1392 C CA . ARG A 1 176 ? -4.903 4.675 19.622 1.00 85.62 176 ARG A CA 1
ATOM 1393 C C . ARG A 1 176 ? -4.399 4.737 21.067 1.00 85.62 176 ARG A C 1
ATOM 1395 O O . ARG A 1 176 ? -3.394 5.399 21.307 1.00 85.62 176 ARG A O 1
ATOM 1402 N N . ILE A 1 177 ? -5.048 4.053 22.011 1.00 87.06 177 ILE A N 1
ATOM 1403 C CA . ILE A 1 177 ? -4.582 3.916 23.403 1.00 87.06 177 ILE A CA 1
ATOM 1404 C C . ILE A 1 177 ? -3.445 2.891 23.514 1.00 87.06 177 ILE A C 1
ATOM 1406 O O . ILE A 1 177 ? -2.565 3.047 24.360 1.00 87.06 177 ILE A O 1
ATOM 1410 N N . LEU A 1 178 ? -3.443 1.859 22.666 1.00 81.81 178 LEU A N 1
ATOM 1411 C CA . LEU A 1 178 ? -2.457 0.770 22.692 1.00 81.81 178 LEU A CA 1
ATOM 1412 C C . LEU A 1 178 ? -1.192 1.081 21.869 1.00 81.81 178 LEU A C 1
ATOM 1414 O O . LEU A 1 178 ? -0.075 0.795 22.302 1.00 81.81 178 LEU A O 1
ATOM 1418 N N . ALA A 1 179 ? -1.351 1.751 20.727 1.00 71.88 179 ALA A N 1
ATOM 1419 C CA . ALA A 1 179 ? -0.280 2.205 19.840 1.00 71.88 179 ALA A CA 1
ATOM 1420 C C . ALA A 1 179 ? 0.772 3.193 20.427 1.00 71.88 179 ALA A C 1
ATOM 1422 O O . ALA A 1 179 ? 1.882 3.234 19.887 1.00 71.88 179 ALA A O 1
ATOM 1423 N N . PRO A 1 180 ? 0.548 3.969 21.518 1.00 52.72 180 PRO A N 1
ATOM 1424 C CA . PRO A 1 180 ? 1.551 4.876 22.086 1.00 52.72 180 PRO A CA 1
ATOM 1425 C C . PRO A 1 180 ? 2.775 4.164 22.672 1.00 52.72 180 PRO A C 1
ATOM 1427 O O . PRO A 1 180 ? 3.749 4.829 23.015 1.00 52.72 180 PRO A O 1
ATOM 1430 N N . ARG A 1 181 ? 2.753 2.829 22.794 1.00 50.47 181 ARG A N 1
ATOM 1431 C CA . ARG A 1 181 ? 3.903 2.040 23.257 1.00 50.47 181 ARG A CA 1
ATOM 1432 C C . ARG A 1 181 ? 4.777 1.483 22.127 1.00 50.47 181 ARG A C 1
ATOM 1434 O O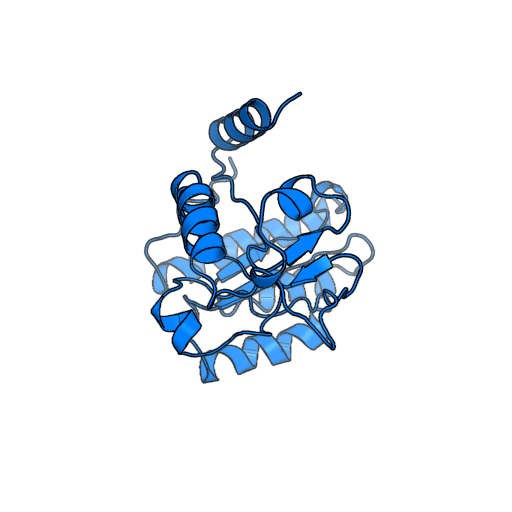 . ARG A 1 181 ? 5.810 0.904 22.440 1.00 50.47 181 ARG A O 1
ATOM 1441 N N . THR A 1 182 ? 4.422 1.700 20.855 1.00 45.94 182 THR A N 1
ATOM 1442 C CA . THR A 1 182 ? 5.165 1.145 19.706 1.00 45.94 182 THR A CA 1
ATOM 1443 C C . THR A 1 182 ? 5.679 2.165 18.679 1.00 45.94 182 THR A C 1
ATOM 1445 O O . THR A 1 182 ? 6.611 1.836 17.969 1.00 45.94 182 THR A O 1
ATOM 1448 N N . SER A 1 183 ? 5.229 3.427 18.568 1.00 40.41 183 SER A N 1
ATOM 1449 C CA . SER A 1 183 ? 6.026 4.469 17.851 1.00 40.41 183 SER A CA 1
ATOM 1450 C C . SER A 1 183 ? 5.465 5.896 17.937 1.00 40.41 183 SER A C 1
ATOM 1452 O O . SER A 1 183 ? 4.260 6.124 17.945 1.00 40.41 183 SER A O 1
ATOM 1454 N N . SER A 1 184 ? 6.361 6.889 17.900 1.00 33.53 184 SER A N 1
ATOM 1455 C CA . SER A 1 184 ? 6.124 8.343 17.999 1.00 33.53 184 SER A CA 1
ATOM 1456 C C . SER A 1 184 ? 5.382 9.008 16.816 1.00 33.53 184 SER A C 1
ATOM 1458 O O . SER A 1 184 ? 5.466 10.223 16.634 1.00 33.53 184 SER A O 1
ATOM 1460 N N . LEU A 1 185 ? 4.633 8.254 16.003 1.00 38.56 185 LEU A N 1
ATOM 1461 C CA . LEU A 1 185 ? 4.029 8.729 14.743 1.00 38.56 185 LEU A CA 1
ATOM 1462 C C . LEU A 1 185 ? 2.489 8.778 14.740 1.00 38.56 185 LEU A C 1
ATOM 1464 O O . LEU A 1 185 ? 1.893 9.070 13.703 1.00 38.56 185 LEU A O 1
ATOM 1468 N N . ALA A 1 186 ? 1.834 8.565 15.885 1.00 34.19 186 ALA A N 1
ATOM 1469 C CA . ALA A 1 186 ? 0.373 8.558 16.044 1.00 34.19 186 ALA A CA 1
ATOM 1470 C C . ALA A 1 186 ? -0.312 9.948 15.930 1.00 34.19 186 ALA A C 1
ATOM 1472 O O . ALA A 1 186 ? -1.201 10.266 16.713 1.00 34.19 186 ALA A O 1
ATOM 1473 N N . ARG A 1 187 ? 0.087 10.805 14.977 1.00 33.78 187 ARG A N 1
ATOM 1474 C CA . ARG A 1 187 ? -0.483 12.161 14.794 1.00 33.78 187 ARG A CA 1
ATOM 1475 C C . ARG A 1 187 ? -1.533 12.296 13.685 1.00 33.78 187 ARG A C 1
ATOM 1477 O O . ARG A 1 187 ? -1.926 13.414 13.390 1.00 33.78 187 ARG A O 1
ATOM 1484 N N . CYS A 1 188 ? -1.986 11.215 13.049 1.00 31.36 188 CYS A N 1
ATOM 1485 C CA . CYS A 1 188 ? -2.791 11.344 11.824 1.00 31.36 188 CYS A CA 1
ATOM 1486 C C . CYS A 1 188 ? -4.305 11.098 11.971 1.00 31.36 188 CYS A C 1
ATOM 1488 O O . CYS A 1 188 ? -4.987 11.063 10.955 1.00 31.36 188 CYS A O 1
ATOM 1490 N N . LEU A 1 189 ? -4.844 10.898 13.179 1.00 37.44 189 LEU A N 1
ATOM 1491 C CA . LEU A 1 189 ? -6.252 10.505 13.365 1.00 37.44 189 LEU A CA 1
ATOM 1492 C C . LEU A 1 189 ? -6.913 11.236 14.550 1.00 37.44 189 LEU A C 1
ATOM 1494 O O . LEU A 1 189 ? -7.471 10.596 15.443 1.00 37.44 189 LEU A O 1
ATOM 1498 N N . ASP A 1 190 ? -6.827 12.569 14.584 1.00 29.52 190 ASP A N 1
ATOM 1499 C CA . ASP A 1 190 ? -7.744 13.388 15.389 1.00 29.52 190 ASP A CA 1
ATOM 1500 C C . ASP A 1 190 ? -9.043 13.579 14.599 1.00 29.52 190 ASP A C 1
ATOM 1502 O O . ASP A 1 190 ? -9.151 14.454 13.745 1.00 29.52 190 ASP A O 1
ATOM 1506 N N . TRP A 1 191 ? -10.015 12.704 14.859 1.00 35.69 191 TRP A N 1
ATOM 1507 C CA . TRP A 1 191 ? -11.385 12.824 14.365 1.00 35.69 191 TRP A CA 1
ATOM 1508 C C . TRP A 1 191 ? -12.181 13.675 15.358 1.00 35.69 191 TRP A C 1
ATOM 1510 O O . TRP A 1 191 ? -12.755 13.138 16.309 1.00 35.69 191 TRP A O 1
ATOM 1520 N N . GLY A 1 192 ? -12.110 14.996 15.178 1.00 28.33 192 GLY A N 1
ATOM 1521 C CA . GLY A 1 192 ? -13.000 15.960 15.834 1.00 28.33 192 GLY A CA 1
ATOM 1522 C C . GLY A 1 192 ? -14.402 15.951 15.241 1.00 28.33 192 GLY A C 1
ATOM 1523 O O . GLY A 1 192 ? -14.534 15.587 14.050 1.00 28.33 192 GLY A O 1
#

Secondary structure (DSSP, 8-state):
--HHHHHHHHHHTT--------TTEEETT-GGGGTS-GGGB-EETTEEPEETTEEEB-TTSHHHHHHHHHHHHTS------SSGGG-SHHHHHH-S-EE------HHHHHHHHHHGGGTS-TTTEEEEE---TTS-HHHHHHHHHT-SSEEEE-S-GGGS-HHHHHHHHHHHHHHHHHGGGT-TT--S----

Nearest PDB structures (foldseek):
  4fns-assembly1_C  TM=8.156E-01  e=9.510E-05  Geobacillus stearothermophilus
  8k7v-assembly1_A  TM=8.392E-01  e=1.594E-04  Blautia pseudococcoides
  4fnr-assembly1_D  TM=8.620E-01  e=3.039E-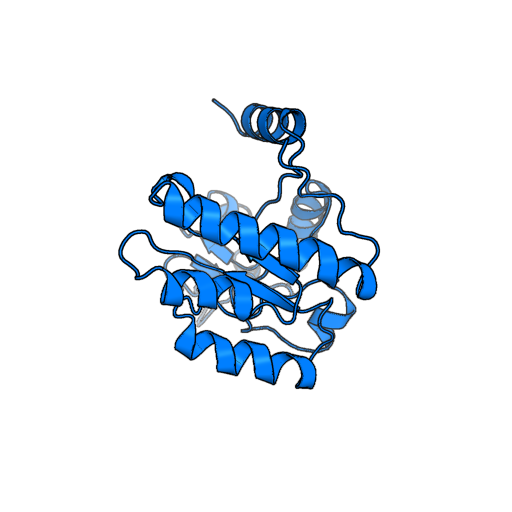04  Geobacillus stearothermophilus
  8k7v-assembly1_B  TM=7.965E-01  e=1.231E-04  Blautia pseudococcoides
  8k7m-assembly1_A  TM=4.993E-01  e=1.035E+00  synthetic construct

InterPro domains:
  IPR013785 Aldolase-type TIM barrel [G3DSA:3.20.20.70] (1-77)
  IPR013785 Aldolase-type TIM barrel [G3DSA:3.20.20.70] (78-180)
  IPR017853 Glycoside hydrolase superfamily [SSF51445] (3-180)

Solvent-accessible surface area (backbone atoms only — not comparable to full-atom values): 11588 Å² total; per-residue (Å²): 138,56,71,69,60,54,51,50,52,40,45,76,70,63,37,80,84,83,76,86,70,65,90,54,52,42,48,75,83,41,74,62,66,76,72,50,64,79,77,33,30,44,62,58,96,89,38,74,45,74,55,99,65,21,32,42,52,28,75,89,30,66,70,42,47,54,52,47,49,59,57,47,73,74,48,87,86,74,78,64,57,86,38,41,86,71,74,45,72,73,52,56,74,79,38,78,46,39,42,53,56,78,68,59,55,41,77,70,38,40,61,53,44,69,51,44,69,81,81,44,56,42,71,32,33,34,32,66,23,46,53,53,66,89,52,54,67,69,58,38,49,40,27,56,68,48,44,73,33,39,70,39,85,47,74,62,68,89,68,35,49,74,67,56,44,51,52,52,50,52,46,49,56,50,46,61,68,60,45,73,82,69,52,100,71,86,77,66,77,83,84,126

Mean predicted aligned error: 7.58 Å